Protein AF-G5C430-F1 (afdb_monomer_lite)

InterPro domains:
  IPR013126 Heat shock protein 70 family [PF00012] (1-86)
  IPR013126 Heat shock protein 70 family [PF00012] (88-160)
  IPR013126 Heat shock protein 70 family [PTHR19375] (88-160)
  IPR018181 Heat shock protein 70, conserved site [PS01036] (118-132)
  IPR029047 Heat shock protein 70kD, peptide-binding domain superfamily [G3DSA:2.60.34.10] (155-232)
  IPR029047 Heat shock protein 70kD, peptide-binding domain superfamily [SSF100920] (156-224)
  IPR043129 ATPase, nucleotide binding domain [SSF53067] (2-85)
  IPR043129 ATPase, nucleotide binding domain [SSF53067] (78-160)

pLDDT: mean 71.8, std 14.11, range [31.73, 93.12]

Secondary structure (DSSP, 8-state):
--GGG----GGGGTT-BTT-HHHHHHTTT-SSEEEEETTEEEEEEEETTEEEEE-HHHHHHHHHHHHHHHHHHHHTS---------GGG-HHHHHHTHHHHHHHHHHTT--GGG---EE--SGGGG-HHHHHHHHHHTTTPPEE-SS-TTTTTTS-EEEEEEESS-SSGGGSEEEEEEEE------TT----EEEEEEE-TT-PEEEEEEETT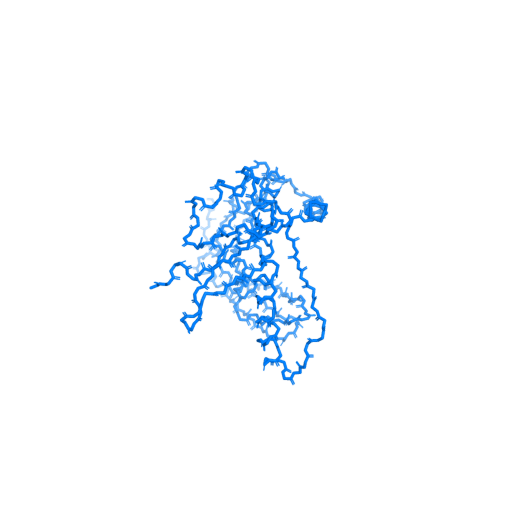TTEEEEEEE---S-S-----

Radius of gyration: 26.51 Å; chains: 1; bounding box: 59×44×83 Å

Organism: Heterocephalus glaber (NCBI:txid10181)

Foldseek 3Di:
DCQQADDDPLVQQPPAWCPDPSNVVVCVVGSYDWDHDPRGIWTWHQDPNDIDTHHSVRVVVVVVVVVQVVVCVVVVHHDPDDDDDDPPVCPVVLVVVCVVVVVPCVVVVHDLVLPPAAEAADPVSVPVVSLVVVCVVSVNDDHDPVDDRDCNLQFFDKDWDFDDDDPHRVVTHTQGIDTDHDDDDDPPDDFDKDWDWDQDPVRWTKIKIAGPVVRDIDIDTRDPPPDPDDDDD

Structure (mmCIF, N/CA/C/O backbone):
data_AF-G5C430-F1
#
_entry.id   AF-G5C430-F1
#
loop_
_atom_site.group_PDB
_atom_site.id
_atom_site.type_symbol
_atom_site.label_atom_id
_atom_site.label_alt_id
_atom_site.label_comp_id
_atom_site.label_asym_id
_atom_site.label_entity_id
_atom_site.label_seq_id
_atom_site.pdbx_PDB_ins_code
_atom_site.Cartn_x
_atom_site.Cartn_y
_atom_site.Cartn_z
_atom_site.occupancy
_atom_site.B_iso_or_equiv
_atom_site.auth_seq_id
_atom_site.auth_comp_id
_atom_site.auth_asym_id
_atom_site.auth_atom_id
_atom_site.pdbx_PDB_model_num
ATOM 1 N N . MET A 1 1 ? -24.893 5.050 4.286 1.00 58.88 1 MET A N 1
ATOM 2 C CA . MET A 1 1 ? -23.627 4.935 5.051 1.00 58.88 1 MET A CA 1
ATOM 3 C C . MET A 1 1 ? -23.905 5.223 6.519 1.00 58.88 1 MET A C 1
ATOM 5 O O . MET A 1 1 ? -24.811 6.000 6.790 1.00 58.88 1 MET A O 1
ATOM 9 N N . ASN A 1 2 ? -23.173 4.598 7.447 1.00 82.44 2 ASN A N 1
ATOM 10 C CA . ASN A 1 2 ? -23.367 4.743 8.899 1.00 82.44 2 ASN A CA 1
ATOM 11 C C . ASN A 1 2 ? -22.129 5.404 9.552 1.00 82.44 2 ASN A C 1
ATOM 13 O O . ASN A 1 2 ? -21.368 4.725 10.246 1.00 82.44 2 ASN A O 1
ATOM 17 N N . PRO A 1 3 ? -21.873 6.699 9.279 1.00 79.62 3 PRO A N 1
ATOM 18 C CA . PRO A 1 3 ? -20.608 7.355 9.623 1.00 79.62 3 PRO A CA 1
ATOM 19 C C . PRO A 1 3 ? -20.370 7.445 11.135 1.00 79.62 3 PRO A C 1
ATOM 21 O O . PRO A 1 3 ? -19.238 7.314 11.580 1.00 79.62 3 PRO A O 1
ATOM 24 N N . THR A 1 4 ? -21.432 7.566 11.936 1.00 85.00 4 THR A N 1
ATOM 25 C CA . THR A 1 4 ? -21.343 7.663 13.403 1.00 85.00 4 THR A CA 1
ATOM 26 C C . THR A 1 4 ? -20.964 6.353 14.093 1.00 85.00 4 THR A C 1
ATOM 28 O O . THR A 1 4 ? -20.555 6.370 15.249 1.00 85.00 4 THR A O 1
ATOM 31 N N . ASN A 1 5 ? -21.070 5.220 13.392 1.00 86.44 5 ASN A N 1
ATOM 32 C CA . ASN A 1 5 ? -20.695 3.896 13.898 1.00 86.44 5 ASN A CA 1
ATOM 33 C C . ASN A 1 5 ? -19.560 3.249 13.090 1.00 86.44 5 ASN A C 1
ATOM 35 O O . ASN A 1 5 ? -19.290 2.061 13.253 1.00 86.44 5 ASN A O 1
ATOM 39 N N . THR A 1 6 ? -18.919 4.008 12.199 1.00 85.69 6 THR A N 1
ATOM 40 C CA . THR A 1 6 ? -17.757 3.550 11.435 1.00 85.69 6 THR A CA 1
ATOM 41 C C . THR A 1 6 ? -16.510 4.136 12.083 1.00 85.69 6 THR A C 1
ATOM 43 O O . THR A 1 6 ? -16.254 5.329 11.953 1.00 85.69 6 THR A O 1
ATOM 46 N N . ILE A 1 7 ? -15.757 3.308 12.807 1.00 86.56 7 ILE A N 1
ATOM 47 C CA . ILE A 1 7 ? -14.530 3.738 13.485 1.00 86.56 7 ILE A CA 1
ATOM 48 C C . ILE A 1 7 ? -13.354 3.608 12.517 1.00 86.56 7 ILE A C 1
ATOM 50 O O . ILE A 1 7 ? -13.148 2.552 11.921 1.00 86.56 7 ILE A O 1
ATOM 54 N N . PHE A 1 8 ? -12.562 4.666 12.398 1.00 83.31 8 PHE A N 1
ATOM 55 C CA . PHE A 1 8 ? -11.306 4.685 11.655 1.00 83.31 8 PHE A CA 1
ATOM 56 C C . PHE A 1 8 ? -10.299 5.565 12.391 1.00 83.31 8 PHE A C 1
ATOM 58 O O . PHE A 1 8 ? -10.674 6.366 13.238 1.00 83.31 8 PHE A O 1
ATOM 65 N N . ASP A 1 9 ? -9.014 5.371 12.105 1.00 77.62 9 ASP A N 1
ATOM 66 C CA . ASP A 1 9 ? -7.914 6.178 12.649 1.00 77.62 9 ASP A CA 1
ATOM 67 C C . ASP A 1 9 ? -7.838 6.272 14.187 1.00 77.62 9 ASP A C 1
ATOM 69 O O . ASP A 1 9 ? -7.106 7.078 14.750 1.00 77.62 9 ASP A O 1
ATOM 73 N N . ALA A 1 10 ? -8.502 5.359 14.905 1.00 76.12 10 ALA A N 1
ATOM 74 C CA . ALA A 1 10 ? -8.495 5.333 16.369 1.00 76.12 10 ALA A CA 1
ATOM 75 C C . ALA A 1 10 ? -7.098 5.051 16.980 1.00 76.12 10 ALA A C 1
ATOM 77 O O . ALA A 1 10 ? -6.965 4.961 18.193 1.00 76.12 10 ALA A O 1
ATOM 78 N N . LYS A 1 11 ? -6.051 4.876 16.157 1.00 75.06 11 LYS A N 1
ATOM 79 C CA . LYS A 1 11 ? -4.674 4.598 16.596 1.00 75.06 11 LYS A CA 1
ATOM 80 C C . LYS A 1 11 ? -4.091 5.818 17.288 1.00 75.06 11 LYS A C 1
ATOM 82 O O . LYS A 1 11 ? -3.338 5.658 18.235 1.00 75.06 11 LYS A O 1
ATOM 87 N N . HIS A 1 12 ? -4.517 7.015 16.879 1.00 77.31 12 HIS A N 1
ATOM 88 C CA . HIS A 1 12 ? -4.133 8.271 17.520 1.00 77.31 12 HIS A CA 1
ATOM 89 C C . HIS A 1 12 ? -4.681 8.388 18.951 1.00 77.31 12 HIS A C 1
ATOM 91 O O . HIS A 1 12 ? -4.240 9.240 19.710 1.00 77.31 12 HIS A O 1
ATOM 97 N N . LEU A 1 13 ? -5.638 7.536 19.339 1.00 81.19 13 LEU A N 1
ATOM 98 C CA . LEU A 1 13 ? -6.151 7.470 20.707 1.00 81.19 13 LEU A CA 1
ATOM 99 C C . LEU A 1 13 ? -5.360 6.499 21.594 1.00 81.19 13 LEU A C 1
ATOM 101 O O . LEU A 1 13 ? -5.533 6.520 22.813 1.00 81.19 13 LEU A O 1
ATOM 105 N N . ILE A 1 14 ? -4.534 5.621 21.016 1.00 81.81 14 ILE A N 1
ATOM 106 C CA . ILE A 1 14 ? -3.799 4.604 21.773 1.00 81.81 14 ILE A CA 1
ATOM 107 C C . ILE A 1 14 ? -2.681 5.285 22.562 1.00 81.81 14 ILE A C 1
ATOM 109 O O . ILE A 1 14 ? -1.841 5.977 22.001 1.00 81.81 14 ILE A O 1
ATOM 113 N N . GLY A 1 15 ? -2.660 5.071 23.878 1.00 77.94 15 GLY A N 1
ATOM 114 C CA . GLY A 1 15 ? -1.634 5.637 24.760 1.00 77.94 15 GLY A CA 1
ATOM 115 C C . GLY A 1 15 ? -1.781 7.133 25.068 1.00 77.94 15 GLY A C 1
ATOM 116 O O . GLY A 1 15 ? -1.055 7.627 25.929 1.00 77.94 15 GLY A O 1
ATOM 117 N N . CYS A 1 16 ? -2.729 7.837 24.445 1.00 83.00 16 CYS A N 1
ATOM 118 C CA . CYS A 1 16 ? -3.014 9.248 24.712 1.00 83.00 16 CYS A CA 1
ATOM 119 C C . CYS A 1 16 ? -4.088 9.429 25.795 1.00 83.00 16 CYS A C 1
ATOM 121 O O . CYS A 1 16 ? -4.979 8.588 25.984 1.00 83.00 16 CYS A O 1
ATOM 123 N N . ARG A 1 17 ? -4.024 10.552 26.514 1.00 87.62 17 ARG A N 1
ATOM 124 C CA . ARG A 1 17 ? -5.072 10.961 27.458 1.00 87.62 17 ARG A CA 1
ATOM 125 C C . ARG A 1 17 ? -6.186 11.662 26.698 1.00 87.62 17 ARG A C 1
ATOM 127 O O . ARG A 1 17 ? -5.956 12.286 25.667 1.00 87.62 17 ARG A O 1
ATOM 134 N N . PHE A 1 18 ? -7.399 11.593 27.238 1.00 89.62 18 PHE A N 1
ATOM 135 C CA . PHE A 1 18 ? -8.543 12.271 26.626 1.00 89.62 18 PHE A CA 1
ATOM 136 C C . PHE A 1 18 ? -8.302 13.778 26.473 1.00 89.62 18 PHE A C 1
ATOM 138 O O . PHE A 1 18 ? -8.677 14.359 25.463 1.00 89.62 18 PHE A O 1
ATOM 145 N N . ASP A 1 19 ? -7.625 14.390 27.442 1.00 89.81 19 ASP A N 1
ATOM 146 C CA . ASP A 1 19 ? -7.398 15.836 27.492 1.00 89.81 19 ASP A CA 1
ATOM 147 C C . ASP A 1 19 ? -6.198 16.307 26.643 1.00 89.81 19 ASP A C 1
ATOM 149 O O . ASP A 1 19 ? -5.907 17.503 26.604 1.00 89.81 19 ASP A O 1
ATOM 153 N N . ASP A 1 20 ? -5.491 15.399 25.958 1.00 87.94 20 ASP A N 1
ATOM 154 C CA . ASP A 1 20 ? -4.344 15.767 25.125 1.00 87.94 20 ASP A CA 1
ATOM 155 C C . ASP A 1 20 ? -4.791 16.652 23.950 1.00 87.94 20 ASP A C 1
ATOM 157 O O . ASP A 1 20 ? -5.750 16.348 23.237 1.00 87.94 20 ASP A O 1
ATOM 161 N N . GLY A 1 21 ? -4.057 17.742 23.697 1.00 86.75 21 GLY A N 1
ATOM 162 C CA . GLY A 1 21 ? -4.419 18.721 22.663 1.00 86.75 21 GLY A CA 1
ATOM 163 C C . GLY A 1 21 ? -4.525 18.129 21.252 1.00 86.75 21 GLY A C 1
ATOM 164 O O . GLY A 1 21 ? -5.355 18.573 20.460 1.00 86.75 21 GLY A O 1
ATOM 165 N N . VAL A 1 22 ? -3.734 17.091 20.959 1.00 82.69 22 VAL A N 1
ATOM 166 C CA . VAL A 1 22 ? -3.793 16.341 19.693 1.00 82.69 22 VAL A CA 1
ATOM 167 C C . VAL A 1 22 ? -5.110 15.571 19.587 1.00 82.69 22 VAL A C 1
ATOM 169 O O . VAL A 1 22 ? -5.829 15.731 18.606 1.00 82.69 22 VAL A O 1
ATOM 172 N N . VAL A 1 23 ? -5.488 14.830 20.635 1.00 86.31 23 VAL A N 1
ATOM 173 C CA . VAL A 1 23 ? -6.750 14.073 20.690 1.00 86.31 23 VAL A CA 1
ATOM 174 C C . VAL A 1 23 ? -7.952 15.007 20.548 1.00 86.31 23 VAL A C 1
ATOM 176 O O . VAL A 1 23 ? -8.851 14.740 19.755 1.00 86.31 23 VAL A O 1
ATOM 179 N N . GLN A 1 24 ? -7.948 16.142 21.250 1.00 90.75 24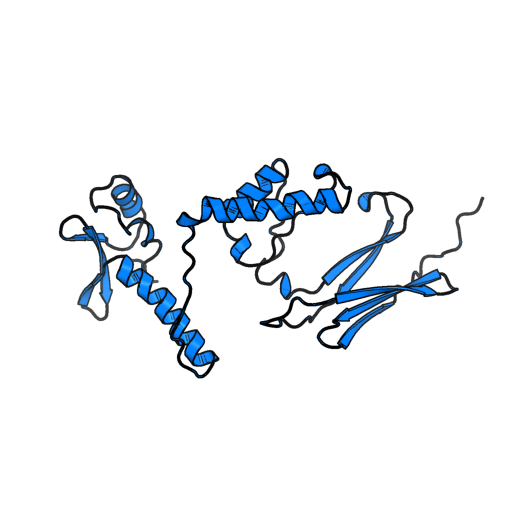 GLN A N 1
ATOM 180 C CA . GLN A 1 24 ? -9.021 17.139 21.171 1.00 90.75 24 GLN A CA 1
ATOM 181 C C . GLN A 1 24 ? -9.136 17.796 19.786 1.00 90.75 24 GLN A C 1
ATOM 183 O O . GLN A 1 24 ? -10.232 18.174 19.367 1.00 90.75 24 GLN A O 1
ATOM 188 N N . SER A 1 25 ? -8.020 17.954 19.070 1.00 87.25 25 SER A N 1
ATOM 189 C CA . SER A 1 25 ? -8.016 18.448 17.690 1.00 87.25 25 SER A CA 1
ATOM 190 C C . SER A 1 25 ? -8.564 17.400 16.719 1.00 87.25 25 SER A C 1
ATOM 192 O O . SER A 1 25 ? -9.430 17.713 15.898 1.00 87.25 25 SER A O 1
ATOM 194 N N . ASP A 1 26 ? -8.121 16.152 16.842 1.00 85.06 26 ASP A N 1
ATOM 195 C CA . ASP A 1 26 ? -8.521 15.052 15.959 1.00 85.06 26 ASP A CA 1
ATOM 196 C C . ASP A 1 26 ? -10.006 14.695 16.129 1.00 85.06 26 ASP A C 1
ATOM 198 O O . ASP A 1 26 ? -10.721 14.506 15.143 1.00 85.06 26 ASP A O 1
ATOM 202 N N . MET A 1 27 ? -10.523 14.752 17.362 1.00 87.25 27 MET A N 1
ATOM 203 C CA . MET A 1 27 ? -11.943 14.540 17.670 1.00 87.25 27 MET A CA 1
ATOM 204 C C . MET A 1 27 ? -12.897 15.477 16.918 1.00 87.25 27 MET A C 1
ATOM 206 O O . MET A 1 27 ? -14.052 15.115 16.713 1.00 87.25 27 MET A O 1
ATOM 210 N N . LYS A 1 28 ? -12.444 16.659 16.476 1.00 88.81 28 LYS A N 1
ATOM 211 C CA . LYS A 1 28 ? -13.272 17.594 15.688 1.00 88.81 28 LYS A CA 1
ATOM 212 C C . LYS A 1 28 ? -13.519 17.115 14.259 1.00 88.81 28 LYS A C 1
ATOM 214 O O . LYS A 1 28 ? -14.459 17.580 13.620 1.00 88.81 28 LYS A O 1
ATOM 219 N N . HIS A 1 29 ? -12.668 16.227 13.756 1.00 86.25 29 HIS A N 1
ATOM 220 C CA . HIS A 1 29 ? -12.700 15.746 12.378 1.00 86.25 29 HIS A CA 1
ATOM 221 C C . HIS A 1 29 ? -13.361 14.369 12.259 1.00 86.25 29 HIS A C 1
ATOM 223 O O . HIS A 1 29 ? -13.743 13.960 11.161 1.00 86.25 29 HIS A O 1
ATOM 229 N N . TRP A 1 30 ? -13.510 13.646 13.370 1.00 86.81 30 TRP A N 1
ATOM 230 C CA . TRP A 1 30 ? -14.104 12.317 13.362 1.00 86.81 30 TRP A CA 1
ATOM 231 C C . TRP A 1 30 ? -15.638 12.352 13.425 1.00 86.81 30 TRP A C 1
ATOM 233 O O . TRP A 1 30 ? -16.218 13.096 14.213 1.00 86.81 30 TRP A O 1
ATOM 243 N N . PRO A 1 31 ? -16.322 11.504 12.635 1.00 88.19 31 PRO A N 1
ATOM 244 C CA . PRO A 1 31 ? -17.777 11.388 12.665 1.00 88.19 31 PRO A CA 1
ATOM 245 C C . PRO A 1 31 ? -18.292 10.486 13.798 1.00 88.19 31 PRO A C 1
ATOM 247 O O . PRO A 1 31 ? -19.498 10.448 14.041 1.00 88.19 31 PRO A O 1
ATOM 250 N N . PHE A 1 32 ? -17.411 9.731 14.462 1.00 90.50 32 PHE A N 1
ATOM 251 C CA . PHE A 1 32 ? -17.738 8.842 15.578 1.00 90.50 32 PHE A CA 1
ATOM 252 C C . PHE A 1 32 ? -17.470 9.518 16.926 1.00 90.50 32 PHE A C 1
ATOM 254 O O . PHE A 1 32 ? -16.650 10.426 17.041 1.00 90.50 32 PHE A O 1
ATOM 261 N N . MET A 1 33 ? -18.158 9.060 17.972 1.00 89.56 33 MET A N 1
ATOM 262 C CA . MET A 1 33 ? -18.046 9.662 19.300 1.00 89.56 33 MET A CA 1
ATOM 263 C C . MET A 1 33 ? -16.886 9.067 20.096 1.00 89.56 33 MET A C 1
ATOM 265 O O . MET A 1 33 ? -16.730 7.848 20.173 1.00 89.56 33 MET A O 1
ATOM 269 N N . VAL A 1 34 ? -16.121 9.934 20.757 1.00 91.56 34 VAL A N 1
ATOM 270 C CA . VAL A 1 34 ? -15.095 9.557 21.734 1.00 91.56 34 VAL A CA 1
ATOM 271 C C . VAL A 1 34 ? -15.498 10.125 23.092 1.00 91.56 34 VAL A C 1
ATOM 273 O O . VAL A 1 34 ? -15.837 11.301 23.203 1.00 91.56 34 VAL A O 1
ATOM 276 N N . VAL A 1 35 ? -15.490 9.285 24.122 1.00 92.62 35 VAL A N 1
ATOM 277 C CA . VAL A 1 35 ? -15.877 9.634 25.491 1.00 92.62 35 VAL A CA 1
ATOM 278 C C . VAL A 1 35 ? -14.708 9.459 26.448 1.00 92.62 35 VAL A C 1
ATOM 280 O O . VAL A 1 35 ? -13.884 8.555 26.293 1.00 92.62 35 VAL A O 1
ATOM 283 N N . ASN A 1 36 ? -14.653 10.320 27.459 1.00 93.12 36 ASN A N 1
ATOM 284 C CA . ASN A 1 36 ? -13.681 10.210 28.535 1.00 93.12 36 ASN A CA 1
ATOM 285 C C . ASN A 1 36 ? -14.129 9.132 29.526 1.00 93.12 36 ASN A C 1
ATOM 287 O O . ASN A 1 36 ? -15.230 9.195 30.073 1.00 93.12 36 ASN A O 1
ATOM 291 N N . ASN A 1 37 ? -13.263 8.160 29.786 1.00 90.38 37 ASN A N 1
ATOM 292 C CA . ASN A 1 37 ? -13.418 7.211 30.871 1.00 90.38 37 ASN A CA 1
ATOM 293 C C . ASN A 1 37 ? -12.147 7.222 31.721 1.00 90.38 37 ASN A C 1
ATOM 295 O O . ASN A 1 37 ? -11.110 6.706 31.300 1.00 90.38 37 ASN A O 1
ATOM 299 N N . THR A 1 38 ? -12.235 7.813 32.915 1.00 89.31 38 THR A N 1
ATOM 300 C CA . THR A 1 38 ? -11.126 7.909 33.883 1.00 89.31 38 THR A CA 1
ATOM 301 C C . THR A 1 38 ? -9.835 8.486 33.277 1.00 89.31 38 THR A C 1
ATOM 303 O O . THR A 1 38 ? -8.748 7.961 33.506 1.00 89.31 38 THR A O 1
ATOM 306 N N . GLY A 1 39 ? -9.946 9.527 32.446 1.00 85.50 39 GLY A N 1
ATOM 307 C CA . GLY A 1 39 ? -8.819 10.190 31.776 1.00 85.50 39 GLY A CA 1
ATOM 308 C C . GLY A 1 39 ? -8.328 9.505 30.495 1.00 85.50 39 GLY A C 1
ATOM 309 O O . GLY A 1 39 ? -7.462 10.052 29.813 1.00 85.50 39 GLY A O 1
ATOM 310 N N . ARG A 1 40 ? -8.872 8.331 30.146 1.00 87.00 40 ARG A N 1
ATOM 311 C CA . ARG A 1 40 ? -8.575 7.608 28.901 1.00 87.00 40 ARG A CA 1
ATOM 312 C C . ARG A 1 40 ? -9.715 7.767 27.903 1.00 87.00 40 ARG A C 1
ATOM 314 O O . ARG A 1 40 ? -10.887 7.754 28.276 1.00 87.00 40 ARG A O 1
ATOM 321 N N . SER A 1 41 ? -9.364 7.846 26.630 1.00 90.81 41 SER A N 1
ATOM 322 C CA . SER A 1 41 ? -10.326 7.911 25.533 1.00 90.81 41 SER A CA 1
ATOM 323 C C . SER A 1 41 ? -10.948 6.542 25.262 1.00 90.81 41 SER A C 1
ATOM 325 O O . SER A 1 41 ? -10.236 5.548 25.128 1.00 90.81 41 SER A O 1
ATOM 327 N N . LYS A 1 42 ? -12.277 6.486 25.153 1.00 92.88 42 LYS A N 1
ATOM 328 C CA . LYS A 1 42 ? -13.033 5.332 24.648 1.00 92.88 42 LYS A CA 1
ATOM 329 C C . LYS A 1 42 ? -13.848 5.734 23.434 1.00 92.88 42 LYS A C 1
ATOM 331 O O . LYS A 1 42 ? -14.410 6.822 23.407 1.00 92.88 42 LYS A O 1
ATOM 336 N N . VAL A 1 43 ? -13.975 4.840 22.465 1.00 92.44 43 VAL A N 1
ATOM 337 C CA . VAL A 1 43 ? -14.833 5.052 21.298 1.00 92.44 43 VAL A CA 1
ATOM 338 C C . VAL A 1 43 ? -16.232 4.533 21.610 1.00 92.44 43 VAL A C 1
ATOM 340 O O . VAL A 1 43 ? -16.383 3.412 22.099 1.00 92.44 43 VAL A O 1
ATOM 343 N N . GLN A 1 44 ? -17.256 5.340 21.354 1.00 92.31 44 GLN A N 1
ATOM 344 C CA . GLN A 1 44 ? -18.654 4.996 21.585 1.00 92.31 44 GLN A CA 1
ATOM 345 C C . GLN A 1 44 ? -19.353 4.707 20.256 1.00 92.31 44 GLN A C 1
ATOM 347 O O . GLN A 1 44 ? -19.349 5.534 19.347 1.00 92.31 44 GLN A O 1
ATOM 352 N N . VAL A 1 45 ? -20.004 3.548 20.170 1.00 91.81 45 VAL A N 1
ATOM 353 C CA . VAL A 1 45 ? -20.788 3.126 19.004 1.00 91.81 45 VAL A CA 1
ATOM 354 C C . VAL A 1 45 ? -22.132 2.553 19.429 1.00 91.81 45 VAL A C 1
ATOM 356 O O . VAL A 1 45 ? -22.281 1.979 20.509 1.00 91.81 45 VAL A O 1
ATOM 359 N N . LYS A 1 46 ? -23.127 2.686 18.559 1.00 89.56 46 LYS A N 1
ATOM 360 C CA . LYS A 1 46 ? -24.446 2.084 18.716 1.00 89.56 46 LYS A CA 1
ATOM 361 C C . LYS A 1 46 ? -24.500 0.783 17.924 1.00 89.56 46 LYS A C 1
ATOM 363 O O . LYS A 1 46 ? -24.485 0.787 16.694 1.00 89.56 46 LYS A O 1
ATOM 368 N N . TYR A 1 47 ? -24.590 -0.338 18.628 1.00 84.50 47 TYR A N 1
ATOM 369 C CA . TYR A 1 47 ? -24.648 -1.670 18.036 1.00 84.50 47 TYR A CA 1
ATOM 370 C C . TYR A 1 47 ? -25.902 -2.402 18.509 1.00 84.50 47 TYR A C 1
ATOM 372 O O . TYR A 1 47 ? -26.135 -2.526 19.707 1.00 84.50 47 TYR A O 1
ATOM 380 N N . LYS A 1 48 ? -26.724 -2.881 17.565 1.00 86.12 48 LYS A N 1
ATOM 381 C CA . LYS A 1 48 ? -27.998 -3.578 17.846 1.00 86.12 48 LYS A CA 1
ATOM 382 C C . LYS A 1 48 ? -28.933 -2.821 18.811 1.00 86.12 48 LYS A C 1
ATOM 384 O O . LYS A 1 48 ? -29.620 -3.425 19.619 1.00 86.1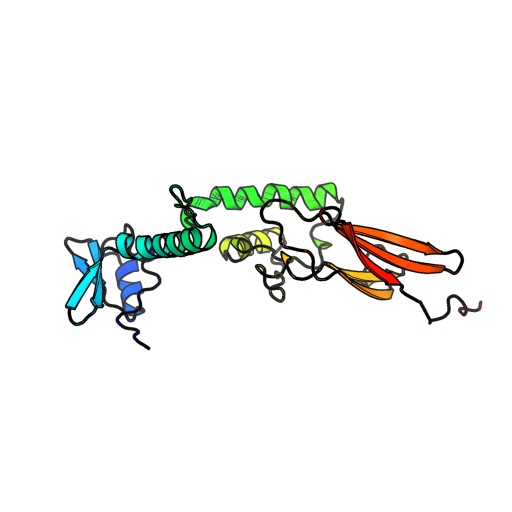2 48 LYS A O 1
ATOM 389 N N . GLY A 1 49 ? -28.962 -1.489 18.716 1.00 85.06 49 GLY A N 1
ATOM 390 C CA . GLY A 1 49 ? -29.800 -0.630 19.563 1.00 85.06 49 GLY A CA 1
ATOM 391 C C . GLY A 1 49 ? -29.168 -0.233 20.901 1.00 85.06 49 GLY A C 1
ATOM 392 O O . GLY A 1 49 ? -29.618 0.743 21.494 1.00 85.06 49 GLY A O 1
ATOM 393 N N . GLU A 1 50 ? -28.087 -0.894 21.315 1.00 91.00 50 GLU A N 1
ATOM 394 C CA . GLU A 1 50 ? -27.354 -0.601 22.547 1.00 91.00 50 GLU A CA 1
ATOM 395 C C . GLU A 1 50 ? -26.156 0.312 22.285 1.00 91.00 50 GLU A C 1
ATOM 397 O O . GLU A 1 50 ? -25.451 0.179 21.282 1.00 91.00 50 GLU A O 1
ATOM 402 N N . THR A 1 51 ? -25.896 1.225 23.217 1.00 91.44 51 THR A N 1
ATOM 403 C CA . THR A 1 51 ? -24.669 2.023 23.223 1.00 91.44 51 THR A CA 1
ATOM 404 C C . THR A 1 51 ? -23.562 1.218 23.887 1.00 91.44 51 THR A C 1
ATOM 406 O O . THR A 1 51 ? -23.666 0.865 25.061 1.00 91.44 51 THR A O 1
ATOM 409 N N . LYS A 1 52 ? -22.488 0.946 23.146 1.00 91.81 52 LYS A N 1
ATOM 410 C CA . LYS A 1 52 ? -21.293 0.266 23.647 1.00 91.81 52 LYS A CA 1
ATOM 411 C C . LYS A 1 52 ? -20.087 1.184 23.540 1.00 91.81 52 LYS A C 1
ATOM 413 O O . LYS A 1 52 ? -19.971 1.974 22.606 1.00 91.81 52 LYS A O 1
ATOM 418 N N . THR A 1 53 ? -19.187 1.060 24.505 1.00 92.56 53 THR A N 1
ATOM 419 C CA . THR A 1 53 ? -17.925 1.800 24.536 1.00 92.56 53 THR A CA 1
ATOM 420 C C . THR A 1 53 ? -16.768 0.820 24.501 1.00 92.56 53 THR A C 1
ATOM 422 O O . THR A 1 53 ? -16.757 -0.121 25.294 1.00 92.56 53 THR A O 1
ATOM 425 N N . PHE A 1 54 ? -15.790 1.074 23.646 1.00 91.94 54 PHE A N 1
ATOM 426 C CA . PHE A 1 54 ? -14.606 0.239 23.478 1.00 91.94 54 PHE A CA 1
ATOM 427 C C . PHE A 1 54 ? -13.353 1.063 23.727 1.00 91.94 54 PHE A C 1
ATOM 429 O O . PHE A 1 54 ? -13.324 2.260 23.421 1.00 91.94 54 PHE A O 1
ATOM 436 N N . TYR A 1 55 ? -12.316 0.439 24.275 1.00 90.44 55 TYR A N 1
ATOM 437 C CA . TYR A 1 55 ? -11.006 1.063 24.229 1.00 90.44 55 TYR A CA 1
ATOM 438 C C . TYR A 1 55 ? -10.467 1.025 22.788 1.00 90.44 55 TYR A C 1
ATOM 440 O O . TYR A 1 55 ? -10.807 0.108 22.034 1.00 90.44 55 TYR A O 1
ATOM 448 N N . PRO A 1 56 ? -9.649 2.007 22.373 1.00 86.06 56 PRO A N 1
ATOM 449 C CA . PRO A 1 56 ? -9.022 2.000 21.056 1.00 86.06 56 PRO A CA 1
ATOM 450 C C . PRO A 1 56 ? -8.308 0.676 20.760 1.00 86.06 56 PRO A C 1
ATOM 452 O O . PRO A 1 56 ? -8.466 0.122 19.676 1.00 86.06 56 PRO A O 1
ATOM 455 N N . GLU A 1 57 ? -7.606 0.116 21.744 1.00 82.19 57 GLU A N 1
ATOM 456 C CA . GLU A 1 57 ? -6.890 -1.156 21.636 1.00 82.19 57 GLU A CA 1
ATOM 457 C C . GLU A 1 57 ? -7.836 -2.332 21.325 1.00 82.19 57 GLU A C 1
ATOM 459 O O . GLU A 1 57 ? -7.503 -3.186 20.502 1.00 82.19 57 GLU A O 1
ATOM 464 N N . ASP A 1 58 ? -9.048 -2.336 21.895 1.00 85.88 58 ASP A N 1
ATOM 465 C CA . ASP A 1 58 ? -10.065 -3.357 21.615 1.00 85.88 58 ASP A CA 1
ATOM 466 C C . ASP A 1 58 ? -10.523 -3.273 20.156 1.00 85.88 58 ASP A C 1
ATOM 468 O O . ASP A 1 58 ? -10.596 -4.288 19.467 1.00 85.88 58 ASP A O 1
ATOM 472 N N . VAL A 1 59 ? -10.782 -2.061 19.655 1.00 85.56 59 VAL A N 1
ATOM 473 C CA . VAL A 1 59 ? -11.192 -1.841 18.259 1.00 85.56 59 VAL A CA 1
ATOM 474 C C . VAL A 1 59 ? -10.084 -2.275 17.299 1.00 85.56 59 VAL A C 1
ATOM 476 O O . VAL A 1 59 ? -10.352 -2.969 16.317 1.00 85.56 59 VAL A O 1
ATOM 479 N N . TYR A 1 60 ? -8.830 -1.935 17.606 1.00 78.94 60 TYR A N 1
ATOM 480 C CA . TYR A 1 60 ? -7.685 -2.363 16.802 1.00 78.94 60 TYR A CA 1
ATOM 481 C C . TYR A 1 60 ? -7.475 -3.865 16.821 1.00 78.94 60 TYR A C 1
ATOM 483 O O . TYR A 1 60 ? -7.043 -4.399 15.808 1.00 78.94 60 TYR A O 1
ATOM 491 N N . SER A 1 61 ? -7.805 -4.551 17.917 1.00 77.25 61 SER A N 1
ATOM 492 C CA . SER A 1 61 ? -7.689 -6.009 18.012 1.00 77.25 61 SER A CA 1
ATOM 493 C C . SER A 1 61 ? -8.691 -6.753 17.118 1.00 77.25 61 SER A C 1
ATOM 495 O O . SER A 1 61 ? -8.417 -7.872 16.675 1.00 77.25 61 SER A O 1
ATOM 497 N N . MET A 1 62 ? -9.819 -6.125 16.765 1.00 83.50 62 MET A N 1
ATOM 498 C CA . MET A 1 62 ? -10.832 -6.735 15.895 1.00 83.50 62 MET A CA 1
ATOM 499 C C . MET A 1 62 ? -10.340 -6.897 14.452 1.00 83.50 62 MET A C 1
ATOM 501 O O . MET A 1 62 ? -10.682 -7.878 13.795 1.00 83.50 62 MET A O 1
ATOM 505 N N . VAL A 1 63 ? -9.506 -5.974 13.961 1.00 78.62 63 VAL A N 1
ATOM 506 C CA . VAL A 1 63 ? -8.966 -6.016 12.591 1.00 78.62 63 VAL A CA 1
ATOM 507 C C . VAL A 1 63 ? -8.080 -7.251 12.348 1.00 78.62 63 VAL A C 1
ATOM 509 O O . VAL A 1 63 ? -8.408 -8.035 11.455 1.00 78.62 63 VAL A O 1
ATOM 512 N N . PRO A 1 64 ? -7.000 -7.505 13.118 1.00 73.81 64 PRO A N 1
ATOM 513 C CA . PRO A 1 64 ? -6.182 -8.698 12.945 1.00 73.81 64 PRO A CA 1
ATOM 514 C C . PRO A 1 64 ? -6.948 -9.971 13.311 1.00 73.81 64 PRO A C 1
ATOM 516 O O . PRO A 1 64 ? -6.697 -11.004 12.700 1.00 73.81 64 PRO A O 1
ATOM 519 N N . THR A 1 65 ? -7.922 -9.911 14.229 1.00 78.06 65 THR A N 1
ATOM 520 C CA . THR A 1 65 ? -8.821 -11.049 14.490 1.00 78.06 65 THR A CA 1
ATOM 521 C C . THR A 1 65 ? -9.599 -11.419 13.231 1.00 78.06 65 THR A C 1
ATOM 523 O O . THR A 1 65 ? -9.648 -12.591 12.862 1.00 78.06 65 THR A O 1
ATOM 526 N N . LYS A 1 66 ? -10.122 -10.428 12.496 1.00 80.19 66 LYS A N 1
ATOM 527 C CA . LYS A 1 66 ? -10.811 -10.699 11.235 1.00 80.19 66 LYS A CA 1
ATOM 528 C C . LYS A 1 66 ? -9.869 -11.246 10.162 1.00 80.19 66 LYS A C 1
ATOM 530 O O . LYS A 1 66 ? -10.237 -12.170 9.441 1.00 80.19 66 LYS A O 1
ATOM 535 N N . MET A 1 67 ? -8.648 -10.718 10.082 1.00 70.88 67 MET A N 1
ATOM 536 C CA . MET A 1 67 ? -7.621 -11.242 9.172 1.00 70.88 67 MET A CA 1
ATOM 537 C C . MET A 1 67 ? -7.233 -12.685 9.512 1.00 70.88 67 MET A C 1
ATOM 539 O O . MET A 1 67 ? -7.043 -13.499 8.607 1.00 70.88 67 MET A O 1
ATOM 543 N N . LYS A 1 68 ? -7.167 -13.025 10.803 1.00 77.19 68 LYS A N 1
ATOM 544 C CA . LYS A 1 68 ? -6.962 -14.394 11.276 1.00 77.19 68 LYS A CA 1
ATOM 545 C C . LYS A 1 68 ? -8.102 -15.304 10.818 1.00 77.19 68 LYS A C 1
ATOM 547 O O . LYS A 1 68 ? -7.808 -16.320 10.205 1.00 77.19 68 LYS A O 1
ATOM 552 N N . GLU A 1 69 ? -9.365 -14.928 11.032 1.00 80.81 69 GLU A N 1
ATOM 553 C CA . GLU A 1 69 ? -10.524 -15.725 10.584 1.00 80.81 69 GLU A CA 1
ATOM 554 C C . GLU A 1 69 ? -10.483 -16.012 9.076 1.00 80.81 69 GLU A C 1
ATOM 556 O O . GLU A 1 69 ? -10.724 -17.138 8.647 1.00 80.81 69 GLU A O 1
ATOM 561 N N . ILE A 1 70 ? -10.149 -15.001 8.266 1.00 75.75 70 ILE A N 1
ATOM 562 C CA . ILE A 1 70 ? -10.020 -15.150 6.808 1.00 75.75 70 ILE A CA 1
ATOM 563 C C . ILE A 1 70 ? -8.876 -16.113 6.468 1.00 75.75 70 ILE A C 1
ATOM 565 O O . ILE A 1 70 ? -9.028 -16.983 5.612 1.00 75.75 70 ILE A O 1
ATOM 569 N N . SER A 1 71 ? -7.746 -15.991 7.165 1.00 64.38 71 SER A N 1
ATOM 570 C CA . SER A 1 71 ? -6.578 -16.852 6.962 1.00 64.38 71 SER A CA 1
ATOM 571 C C . SER A 1 71 ? -6.862 -18.304 7.359 1.00 64.38 71 SER A C 1
ATOM 573 O O . SER A 1 71 ? -6.459 -19.221 6.650 1.00 64.38 71 SER A O 1
ATOM 575 N N . GLU A 1 72 ? -7.580 -18.530 8.459 1.00 84.31 72 GLU A N 1
ATOM 576 C CA . GLU A 1 72 ? -7.987 -19.864 8.916 1.00 84.31 72 GLU A CA 1
ATOM 577 C C . GLU A 1 72 ? -8.986 -20.508 7.953 1.00 84.31 72 GLU A C 1
ATOM 579 O O . GLU A 1 72 ? -8.844 -21.686 7.627 1.00 84.31 72 GLU A O 1
ATOM 584 N N . ALA A 1 73 ? -9.948 -19.731 7.443 1.00 81.69 73 ALA A N 1
ATOM 585 C CA . ALA A 1 73 ? -10.891 -20.193 6.428 1.00 81.69 73 ALA A CA 1
ATOM 586 C C . ALA A 1 73 ? -10.184 -20.573 5.117 1.00 81.69 73 ALA A C 1
ATOM 588 O O . ALA A 1 73 ? -10.540 -21.574 4.501 1.00 81.69 73 ALA A O 1
ATOM 589 N N . TYR A 1 74 ? -9.166 -19.807 4.712 1.00 70.62 74 TYR A N 1
ATOM 590 C CA . TYR A 1 74 ? -8.377 -20.089 3.512 1.00 70.62 74 TYR A CA 1
ATOM 591 C C . TYR A 1 74 ? -7.454 -21.306 3.679 1.00 70.62 74 TYR A C 1
ATOM 593 O O . TYR A 1 74 ? -7.354 -22.141 2.785 1.00 70.62 74 TYR A O 1
ATOM 601 N N . LEU A 1 75 ? -6.776 -21.425 4.824 1.00 74.56 75 LEU A N 1
ATOM 602 C CA . LEU A 1 75 ? -5.792 -22.484 5.074 1.00 74.56 75 LEU A CA 1
ATOM 603 C C . LEU A 1 75 ? -6.408 -23.787 5.608 1.00 74.56 75 LEU A C 1
ATOM 605 O O . LEU A 1 75 ? -5.707 -24.797 5.670 1.00 74.56 75 LEU A O 1
ATOM 609 N N . GLY A 1 76 ? -7.667 -23.766 6.056 1.00 85.19 76 GLY A N 1
ATOM 610 C CA . GLY A 1 76 ? -8.345 -24.913 6.670 1.00 85.19 76 GLY A CA 1
ATOM 611 C C . GLY A 1 76 ? -7.748 -25.358 8.013 1.00 85.19 76 GLY A C 1
ATOM 612 O O . GLY A 1 76 ? -7.986 -26.483 8.448 1.00 85.19 76 GLY A O 1
ATOM 613 N N . LYS A 1 77 ? -6.946 -24.508 8.667 1.00 82.00 77 LYS A N 1
ATOM 614 C CA . LYS A 1 77 ? -6.256 -24.804 9.934 1.00 82.00 77 LYS A CA 1
ATOM 615 C C . LYS A 1 77 ? -6.191 -23.575 10.834 1.00 82.00 77 LYS A C 1
ATOM 617 O O . LYS A 1 77 ? -6.147 -22.452 10.340 1.00 82.00 77 LYS A O 1
ATOM 622 N N . THR A 1 78 ? -6.119 -23.798 12.145 1.00 82.50 78 THR A N 1
ATOM 623 C CA . THR A 1 78 ? -5.990 -22.731 13.147 1.00 82.50 78 THR A CA 1
ATOM 624 C C . THR A 1 78 ? -4.654 -21.998 13.016 1.00 82.50 78 THR A C 1
ATOM 626 O O . THR A 1 78 ? -3.593 -22.623 12.949 1.00 82.50 78 THR A O 1
ATOM 629 N N . VAL A 1 79 ? -4.694 -20.668 13.038 1.00 77.56 79 VAL A N 1
ATOM 630 C CA . VAL A 1 79 ? -3.517 -19.794 13.040 1.00 77.56 79 VAL A CA 1
ATOM 631 C C . VAL A 1 79 ? -3.274 -19.323 14.475 1.00 77.56 79 VAL A C 1
ATOM 633 O O . VAL A 1 79 ? -4.006 -18.496 15.023 1.00 77.56 79 VAL A O 1
ATOM 636 N N . THR A 1 80 ? -2.252 -19.876 15.125 1.00 74.69 80 THR A N 1
ATOM 637 C CA . THR A 1 80 ? -1.930 -19.588 16.536 1.00 74.69 80 THR A CA 1
ATOM 638 C C . THR A 1 80 ? -1.012 -18.388 16.719 1.00 74.69 80 THR A C 1
ATOM 640 O O . THR A 1 80 ? -1.076 -17.721 17.748 1.00 74.69 80 THR A O 1
ATOM 643 N N . ASN A 1 81 ? -0.171 -18.091 15.729 1.00 57.66 81 ASN A N 1
ATOM 644 C CA . ASN A 1 81 ? 0.848 -17.055 15.812 1.00 57.66 81 ASN A CA 1
ATOM 645 C C . ASN A 1 81 ? 0.706 -16.099 14.630 1.00 57.66 81 ASN A C 1
ATOM 647 O O . ASN A 1 81 ? 0.600 -16.527 13.483 1.00 57.66 81 ASN A O 1
ATOM 651 N N . SER A 1 82 ? 0.734 -14.801 14.918 1.00 52.72 82 SER A N 1
ATOM 652 C CA . SER A 1 82 ? 0.684 -13.742 13.914 1.00 52.72 82 SER A CA 1
ATOM 653 C C . SER A 1 82 ? 1.634 -12.619 14.304 1.00 52.72 82 SER A C 1
ATOM 655 O O . SER A 1 82 ? 1.630 -12.177 15.453 1.00 52.72 82 SER A O 1
ATOM 657 N N . MET A 1 83 ? 2.420 -12.137 13.345 1.00 44.25 83 MET A N 1
ATOM 658 C CA . MET A 1 83 ? 3.241 -10.942 13.509 1.00 44.25 83 MET A CA 1
ATOM 659 C C . MET A 1 83 ? 2.447 -9.728 13.021 1.00 44.25 83 MET A C 1
ATOM 661 O O . MET A 1 83 ? 2.004 -9.705 11.875 1.00 44.25 83 MET A O 1
ATOM 665 N N . VAL A 1 84 ? 2.259 -8.725 13.880 1.00 54.72 84 VAL A N 1
ATOM 666 C CA . VAL A 1 84 ? 1.602 -7.460 13.518 1.00 54.72 84 VAL A CA 1
ATOM 667 C C . VAL A 1 84 ? 2.671 -6.378 13.418 1.00 54.72 84 VAL A C 1
ATOM 669 O O . VAL A 1 84 ? 3.384 -6.114 14.384 1.00 54.72 84 VAL A O 1
ATOM 672 N N . ILE A 1 85 ? 2.800 -5.757 12.246 1.00 48.00 85 ILE A N 1
ATOM 673 C CA . ILE A 1 85 ? 3.788 -4.702 12.001 1.00 48.00 85 ILE A CA 1
ATOM 674 C C . ILE A 1 85 ? 3.147 -3.346 12.317 1.00 48.00 85 ILE A C 1
ATOM 676 O O . ILE A 1 85 ? 2.198 -2.934 11.653 1.00 48.00 85 ILE A O 1
ATOM 680 N N . VAL A 1 86 ? 3.681 -2.635 13.314 1.00 50.12 86 VAL A N 1
ATOM 681 C CA . VAL A 1 86 ? 3.258 -1.269 13.670 1.00 50.12 86 VAL A CA 1
ATOM 682 C C . VAL A 1 86 ? 4.237 -0.265 13.056 1.00 50.12 86 VAL A C 1
ATOM 684 O O . VAL A 1 86 ? 5.442 -0.332 13.290 1.00 50.12 86 VAL A O 1
ATOM 687 N N . ALA A 1 87 ? 3.733 0.664 12.242 1.00 46.47 87 ALA A N 1
ATOM 688 C CA . ALA A 1 87 ? 4.556 1.540 11.401 1.00 46.47 87 ALA A CA 1
ATOM 689 C C . ALA A 1 87 ? 5.429 2.557 12.174 1.00 46.47 87 ALA A C 1
ATOM 691 O O . ALA A 1 87 ? 6.447 3.008 11.645 1.00 46.47 87 ALA A O 1
ATOM 692 N N . GLU A 1 88 ? 5.076 2.912 13.414 1.00 45.75 88 GLU A N 1
ATOM 693 C CA . GLU A 1 88 ? 5.731 4.009 14.149 1.00 45.75 88 GLU A CA 1
ATOM 694 C C . GLU A 1 88 ? 7.070 3.639 14.807 1.00 45.75 88 GLU A C 1
ATOM 696 O O . GLU A 1 88 ? 7.924 4.508 14.972 1.00 45.75 88 GLU A O 1
ATOM 701 N N . PHE A 1 89 ? 7.334 2.357 15.079 1.00 43.44 89 PHE A N 1
ATOM 702 C CA . PHE A 1 89 ? 8.575 1.912 15.739 1.00 43.44 89 PHE A CA 1
ATOM 703 C C . PHE A 1 89 ? 9.764 1.667 14.791 1.00 43.44 89 PHE A C 1
ATOM 705 O O . PHE A 1 89 ? 10.856 1.312 15.229 1.00 43.44 89 PHE A O 1
ATOM 712 N N . ASN A 1 90 ? 9.597 1.882 13.485 1.00 54.12 90 ASN A N 1
ATOM 713 C CA . ASN A 1 90 ? 10.502 1.330 12.472 1.00 54.12 90 ASN A CA 1
ATOM 714 C C . ASN A 1 90 ? 11.456 2.338 11.815 1.00 54.12 90 ASN A C 1
ATOM 716 O O . ASN A 1 90 ? 11.984 2.064 10.744 1.00 54.12 90 ASN A O 1
ATOM 720 N N . ALA A 1 91 ? 11.736 3.495 12.429 1.00 56.53 91 ALA A N 1
ATOM 721 C CA . ALA A 1 91 ? 12.665 4.479 11.847 1.00 56.53 91 ALA A CA 1
ATOM 722 C C . ALA A 1 91 ? 14.052 3.884 11.519 1.00 56.53 91 ALA A C 1
ATOM 724 O O . ALA A 1 91 ? 14.597 4.150 10.448 1.00 56.53 91 ALA A O 1
ATOM 725 N N . ASN A 1 92 ? 14.581 3.033 12.404 1.00 58.69 92 ASN A N 1
ATOM 726 C CA . ASN A 1 92 ? 15.846 2.328 12.183 1.00 58.69 92 ASN A CA 1
ATOM 727 C C . ASN A 1 92 ? 15.729 1.259 11.089 1.00 58.69 92 ASN A C 1
ATOM 729 O O . ASN A 1 92 ? 16.631 1.126 10.267 1.00 58.69 92 ASN A O 1
ATOM 733 N N . LEU A 1 93 ? 14.594 0.555 11.036 1.00 63.81 93 LEU A N 1
ATOM 734 C CA . LEU A 1 93 ? 14.322 -0.452 10.012 1.00 63.81 93 LEU A CA 1
ATOM 735 C C . LEU A 1 93 ? 14.262 0.188 8.617 1.00 63.81 93 LEU A C 1
ATOM 737 O O . LEU A 1 93 ? 14.870 -0.316 7.681 1.00 63.81 93 LEU A O 1
ATOM 741 N N . PHE A 1 94 ? 13.607 1.348 8.495 1.00 65.50 94 PHE A N 1
ATOM 742 C CA . PHE A 1 94 ? 13.536 2.107 7.248 1.00 65.50 94 PHE A CA 1
ATOM 743 C C . PHE A 1 94 ? 14.913 2.601 6.792 1.00 65.50 94 PHE A C 1
ATOM 745 O O . PHE A 1 94 ? 15.215 2.517 5.607 1.00 65.50 94 PHE A O 1
ATOM 752 N N . ARG A 1 95 ? 15.783 3.059 7.701 1.00 68.31 95 ARG A N 1
ATOM 753 C CA . ARG A 1 95 ? 17.157 3.440 7.323 1.00 68.31 95 ARG A CA 1
ATOM 754 C C . ARG A 1 95 ? 17.963 2.244 6.818 1.00 68.31 95 ARG A C 1
ATOM 756 O O . ARG A 1 95 ? 18.635 2.386 5.808 1.00 68.31 95 ARG A O 1
ATOM 763 N N . GLY A 1 96 ? 17.818 1.071 7.439 1.00 72.12 96 GLY A N 1
ATOM 764 C CA . GLY A 1 96 ? 18.479 -0.156 6.978 1.00 72.12 96 GLY A CA 1
ATOM 765 C C . GLY A 1 96 ? 18.067 -0.595 5.566 1.00 72.12 96 GLY A C 1
ATOM 766 O O . GLY A 1 96 ? 18.839 -1.256 4.880 1.00 72.12 96 GLY A O 1
ATOM 767 N N . THR A 1 97 ? 16.886 -0.190 5.080 1.00 74.12 97 THR A N 1
ATOM 768 C CA . THR A 1 97 ? 16.486 -0.464 3.685 1.00 74.12 97 THR A CA 1
ATOM 769 C C . THR A 1 97 ? 17.240 0.370 2.648 1.00 74.12 97 THR A C 1
ATOM 771 O O . THR A 1 97 ? 17.196 0.028 1.470 1.00 74.12 97 THR A O 1
ATOM 774 N N . LEU A 1 98 ? 17.955 1.427 3.054 1.00 80.00 98 LEU A N 1
ATOM 775 C CA . LEU A 1 98 ? 18.762 2.234 2.136 1.00 80.00 98 LEU A CA 1
ATOM 776 C C . LEU A 1 98 ? 20.137 1.615 1.859 1.00 80.00 98 LEU A C 1
ATOM 778 O O . LEU A 1 98 ? 20.679 1.854 0.784 1.00 80.00 98 LEU A O 1
ATOM 782 N N . ASP A 1 99 ? 20.674 0.776 2.752 1.00 78.69 99 ASP A N 1
ATOM 783 C CA . ASP A 1 99 ? 22.003 0.178 2.558 1.00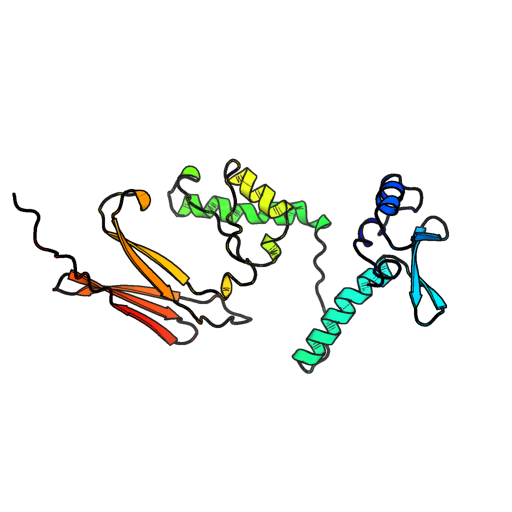 78.69 99 ASP A CA 1
ATOM 784 C C . ASP A 1 99 ? 22.095 -0.645 1.252 1.00 78.69 99 ASP A C 1
ATOM 786 O O . ASP A 1 99 ? 23.069 -0.488 0.508 1.00 78.69 99 ASP A O 1
ATOM 790 N N . PRO A 1 100 ? 21.106 -1.497 0.892 1.00 76.19 100 PRO A N 1
ATOM 791 C CA . PRO A 1 100 ? 21.100 -2.177 -0.405 1.00 76.19 100 PRO A CA 1
ATOM 792 C C . PRO A 1 100 ? 20.901 -1.216 -1.585 1.00 76.19 100 PRO A C 1
ATOM 794 O O . PRO A 1 100 ? 21.504 -1.411 -2.640 1.00 76.19 100 PRO A O 1
ATOM 797 N N . VAL A 1 101 ? 20.084 -0.172 -1.408 1.00 79.75 101 VAL A N 1
ATOM 798 C CA . VAL A 1 101 ? 19.795 0.841 -2.441 1.00 79.75 101 VAL A CA 1
ATOM 799 C C . VAL A 1 101 ? 21.037 1.675 -2.759 1.00 79.75 101 VAL A C 1
ATOM 801 O O . VAL A 1 101 ? 21.220 2.095 -3.897 1.00 79.75 101 VAL A O 1
ATOM 804 N N . GLU A 1 102 ? 21.928 1.875 -1.789 1.00 81.75 102 GLU A N 1
ATOM 805 C CA . GLU A 1 102 ? 23.217 2.535 -1.989 1.00 81.75 102 GLU A CA 1
ATOM 806 C C . GLU A 1 102 ? 24.251 1.635 -2.665 1.00 81.75 102 GLU A C 1
ATOM 808 O O . GLU A 1 102 ? 24.972 2.084 -3.560 1.00 81.75 102 GLU A O 1
ATOM 813 N N . LYS A 1 103 ? 24.285 0.353 -2.297 1.00 79.56 103 LYS A N 1
ATOM 814 C CA . LYS A 1 103 ? 25.212 -0.621 -2.889 1.00 79.56 103 LYS A CA 1
ATOM 815 C C . LYS A 1 103 ? 24.861 -0.980 -4.331 1.00 79.56 103 LYS A C 1
ATOM 817 O O . LYS A 1 103 ? 25.764 -1.268 -5.111 1.00 79.56 103 LYS A O 1
ATOM 822 N N . ALA A 1 104 ? 23.582 -0.973 -4.709 1.00 73.38 104 ALA A N 1
ATOM 823 C CA . ALA A 1 104 ? 23.161 -1.398 -6.044 1.00 73.38 104 ALA A CA 1
ATOM 824 C C . ALA A 1 104 ? 23.766 -0.540 -7.184 1.00 73.38 104 ALA A C 1
ATOM 826 O O . ALA A 1 104 ? 24.406 -1.123 -8.061 1.00 73.38 104 ALA A O 1
ATOM 827 N N . PRO A 1 105 ? 23.687 0.808 -7.166 1.00 73.50 105 PRO A N 1
ATOM 828 C CA . PRO A 1 105 ? 24.361 1.653 -8.157 1.00 73.50 105 PRO A CA 1
ATOM 829 C C . PRO A 1 105 ? 25.888 1.520 -8.131 1.00 73.50 105 PRO A C 1
ATOM 831 O O . PRO A 1 105 ? 26.518 1.490 -9.185 1.00 73.50 105 PRO A O 1
ATOM 834 N N . GLN A 1 106 ? 26.487 1.381 -6.939 1.00 76.00 106 GLN A N 1
ATOM 835 C CA . GLN A 1 106 ? 27.937 1.192 -6.791 1.00 76.00 106 GLN A CA 1
ATOM 836 C C . GLN A 1 106 ? 28.410 -0.096 -7.475 1.00 76.00 106 GLN A C 1
ATOM 838 O O . GLN A 1 106 ? 29.372 -0.072 -8.244 1.00 76.00 106 GLN A O 1
ATOM 843 N N . ASN A 1 107 ? 27.704 -1.206 -7.250 1.00 73.38 107 ASN A N 1
ATOM 844 C CA . ASN A 1 107 ? 28.003 -2.493 -7.878 1.00 73.38 107 ASN A CA 1
ATOM 845 C C . ASN A 1 107 ? 27.809 -2.448 -9.397 1.00 73.38 107 ASN A C 1
ATOM 847 O O . A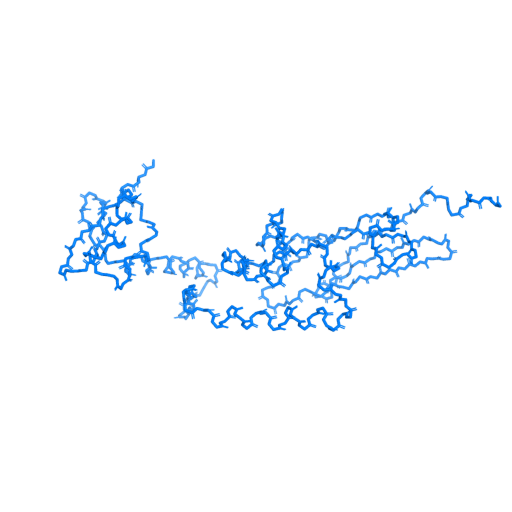SN A 1 107 ? 28.573 -3.059 -10.141 1.00 73.38 107 ASN A O 1
ATOM 851 N N . ALA A 1 108 ? 26.803 -1.708 -9.853 1.00 67.44 108 ALA A N 1
ATOM 852 C CA . ALA A 1 108 ? 26.482 -1.569 -11.264 1.00 67.44 108 ALA A CA 1
ATOM 853 C C . ALA A 1 108 ? 27.280 -0.461 -11.981 1.00 67.44 108 ALA A C 1
ATOM 855 O O . ALA A 1 108 ? 27.099 -0.260 -13.179 1.00 67.44 108 ALA A O 1
ATOM 856 N N . LYS A 1 109 ? 28.193 0.224 -11.272 1.00 81.75 109 LYS A N 1
ATOM 857 C CA . LYS A 1 109 ? 29.092 1.264 -11.801 1.00 81.75 109 LYS A CA 1
ATOM 858 C C . LYS A 1 109 ? 28.372 2.398 -12.546 1.00 81.75 109 LYS A C 1
ATOM 860 O O . LYS A 1 109 ? 28.935 2.960 -13.483 1.00 81.75 109 LYS A O 1
ATOM 865 N N . PHE A 1 110 ? 27.156 2.747 -12.129 1.00 78.25 110 PHE A N 1
ATOM 866 C CA . PHE A 1 110 ? 26.426 3.892 -12.674 1.00 78.25 110 PHE A CA 1
ATOM 867 C C . PHE A 1 110 ? 26.123 4.924 -11.590 1.00 78.25 110 PHE A C 1
ATOM 869 O O . PHE A 1 110 ? 25.941 4.599 -10.414 1.00 78.25 110 PHE A O 1
ATOM 876 N N . ASP A 1 111 ? 26.068 6.188 -11.998 1.00 75.25 111 ASP A N 1
ATOM 877 C CA . ASP A 1 111 ? 25.747 7.290 -11.099 1.00 75.25 111 ASP A CA 1
ATOM 878 C C . ASP A 1 111 ? 24.236 7.344 -10.828 1.00 75.25 111 ASP A C 1
ATOM 880 O O . ASP A 1 111 ? 23.416 7.044 -11.700 1.00 75.25 111 ASP A O 1
ATOM 884 N N . LYS A 1 112 ? 23.840 7.759 -9.620 1.00 74.38 112 LYS A N 1
ATOM 885 C CA . LYS A 1 112 ? 22.422 7.873 -9.228 1.00 74.38 112 LYS A CA 1
ATOM 886 C C . LYS A 1 112 ? 21.625 8.764 -10.190 1.00 74.38 112 LYS A C 1
ATOM 888 O O . LYS A 1 112 ? 20.438 8.523 -10.401 1.00 74.38 112 LYS A O 1
ATOM 893 N N . SER A 1 113 ? 22.271 9.759 -10.802 1.00 75.25 113 SER A N 1
ATOM 894 C CA . SER A 1 113 ? 21.673 10.639 -11.815 1.00 75.25 113 SER A CA 1
ATOM 895 C C . SER A 1 113 ? 21.252 9.916 -13.101 1.00 75.25 113 SER A C 1
ATOM 897 O O . SER A 1 113 ? 20.359 10.392 -13.803 1.00 75.25 113 SER A O 1
ATOM 899 N N . GLN A 1 114 ? 21.841 8.755 -13.397 1.00 70.81 114 GLN A N 1
ATOM 900 C CA . GLN A 1 114 ? 21.546 7.965 -14.595 1.00 70.81 114 GLN A CA 1
ATOM 901 C C . GLN A 1 114 ? 20.308 7.070 -14.439 1.00 70.81 114 GLN A C 1
ATOM 903 O O . GLN A 1 114 ? 19.790 6.564 -15.434 1.00 70.81 114 GLN A O 1
ATOM 908 N N . ILE A 1 115 ? 19.790 6.891 -13.220 1.00 74.12 115 ILE A N 1
ATOM 909 C CA . ILE A 1 115 ? 18.558 6.128 -12.982 1.00 74.12 115 ILE A CA 1
ATOM 910 C C . ILE A 1 115 ? 17.400 6.909 -13.580 1.00 74.12 115 ILE A C 1
ATOM 912 O O . ILE A 1 115 ? 17.080 7.974 -13.075 1.00 74.12 115 ILE A O 1
ATOM 916 N N . TYR A 1 116 ? 16.740 6.401 -14.619 1.00 65.88 116 TYR A N 1
ATOM 917 C CA . TYR A 1 116 ? 15.649 7.107 -15.303 1.00 65.88 116 TYR A CA 1
ATOM 918 C C . TYR A 1 116 ? 14.353 7.150 -14.481 1.00 65.88 116 TYR A C 1
ATOM 920 O O . TYR A 1 116 ? 13.754 8.214 -14.334 1.00 65.88 116 TYR A O 1
ATOM 928 N N . CYS A 1 117 ? 13.960 6.023 -13.891 1.00 64.19 117 CYS A N 1
ATOM 929 C CA . CYS A 1 117 ? 12.681 5.850 -13.211 1.00 64.19 117 CYS A CA 1
ATOM 930 C C . CYS A 1 117 ? 12.853 4.940 -11.992 1.00 64.19 117 CYS A C 1
ATOM 932 O O . CYS A 1 117 ? 13.583 3.953 -12.057 1.00 64.19 117 CYS A O 1
ATOM 934 N N . ILE A 1 118 ? 12.168 5.264 -10.894 1.00 76.44 118 ILE A N 1
ATOM 935 C CA . ILE A 1 118 ? 12.136 4.451 -9.676 1.00 76.44 118 ILE A CA 1
ATOM 936 C C . ILE A 1 118 ? 10.733 3.867 -9.570 1.00 76.44 118 ILE A C 1
ATOM 938 O O . ILE A 1 118 ? 9.761 4.614 -9.450 1.00 76.44 118 ILE A O 1
ATOM 942 N N . ILE A 1 119 ? 10.631 2.544 -9.653 1.00 74.00 119 ILE A N 1
ATOM 943 C CA . ILE A 1 119 ? 9.364 1.814 -9.564 1.00 74.00 119 ILE A CA 1
ATOM 944 C C . ILE A 1 119 ? 9.267 1.199 -8.170 1.00 74.00 119 ILE A C 1
ATOM 946 O O . ILE A 1 119 ? 10.214 0.574 -7.693 1.00 74.00 119 ILE A O 1
ATOM 950 N N . LEU A 1 120 ? 8.126 1.401 -7.516 1.00 70.56 120 LEU A N 1
ATOM 951 C CA . LEU A 1 120 ? 7.835 0.841 -6.202 1.00 70.56 120 LEU A CA 1
ATOM 952 C C . LEU A 1 120 ? 7.088 -0.483 -6.360 1.00 70.56 120 LEU A C 1
ATOM 954 O O . LEU A 1 120 ? 6.043 -0.530 -7.004 1.00 70.56 120 LEU A O 1
ATOM 958 N N . VAL A 1 121 ? 7.631 -1.547 -5.772 1.00 66.69 121 VAL A N 1
ATOM 959 C CA . VAL A 1 121 ? 7.081 -2.904 -5.864 1.00 66.69 121 VAL A CA 1
ATOM 960 C C . VAL A 1 121 ? 6.912 -3.478 -4.458 1.00 66.69 121 VAL A C 1
ATOM 962 O O . VAL A 1 121 ? 7.832 -3.405 -3.642 1.00 66.69 121 VAL A O 1
ATOM 965 N N . GLY A 1 122 ? 5.740 -4.054 -4.181 1.00 60.69 122 GLY A N 1
ATOM 966 C CA . GLY A 1 122 ? 5.363 -4.642 -2.895 1.00 60.69 122 GLY A CA 1
ATOM 967 C C . GLY A 1 122 ? 4.645 -3.664 -1.958 1.00 60.69 122 GLY A C 1
ATOM 968 O O . GLY A 1 122 ? 5.040 -2.506 -1.827 1.00 60.69 122 GLY A O 1
ATOM 969 N N . GLY A 1 123 ? 3.612 -4.132 -1.253 1.00 63.09 123 GLY A N 1
ATOM 970 C CA . GLY A 1 123 ? 2.718 -3.282 -0.451 1.00 63.09 123 GLY A CA 1
ATOM 971 C C . GLY A 1 123 ? 3.372 -2.487 0.686 1.00 63.09 123 GLY A C 1
ATOM 972 O O . GLY A 1 123 ? 2.857 -1.452 1.104 1.00 63.09 123 GLY A O 1
ATOM 973 N N . SER A 1 124 ? 4.556 -2.883 1.162 1.00 66.62 124 SER A N 1
ATOM 974 C CA . SER A 1 124 ? 5.327 -2.092 2.136 1.00 66.62 124 SER A CA 1
ATOM 975 C C . SER A 1 124 ? 5.868 -0.780 1.550 1.00 66.62 124 SER A C 1
ATOM 977 O O . SER A 1 124 ? 6.125 0.170 2.292 1.00 66.62 124 SER A O 1
ATOM 979 N N . THR A 1 125 ? 5.984 -0.674 0.224 1.00 68.81 125 THR A N 1
ATOM 980 C CA . THR A 1 125 ? 6.374 0.565 -0.468 1.00 68.81 125 THR A CA 1
ATOM 981 C C . THR A 1 125 ? 5.257 1.611 -0.510 1.00 68.81 125 THR A C 1
ATOM 983 O O . THR A 1 125 ? 5.525 2.780 -0.793 1.00 68.81 125 THR A O 1
ATOM 986 N N . CYS A 1 126 ? 4.023 1.245 -0.137 1.00 70.88 126 CYS A N 1
ATOM 987 C CA . CYS A 1 126 ? 2.917 2.184 0.075 1.00 70.88 126 CYS A CA 1
ATOM 988 C C . CYS A 1 126 ? 3.117 3.068 1.318 1.00 70.88 126 CYS A C 1
ATOM 990 O O . CYS A 1 126 ? 2.371 4.026 1.515 1.00 70.88 126 CYS A O 1
ATOM 992 N N . ILE A 1 127 ? 4.116 2.779 2.164 1.00 78.94 127 ILE A N 1
ATOM 993 C CA . ILE A 1 127 ? 4.412 3.568 3.362 1.00 78.94 127 ILE A CA 1
ATOM 994 C C . ILE A 1 127 ? 4.977 4.942 2.949 1.00 78.94 127 ILE A C 1
ATOM 996 O O . ILE A 1 127 ? 6.098 5.008 2.431 1.00 78.94 127 ILE A O 1
ATOM 1000 N N . PRO A 1 128 ? 4.292 6.066 3.253 1.00 78.44 128 PRO A N 1
ATOM 1001 C CA . PRO A 1 128 ? 4.710 7.398 2.799 1.00 78.44 128 PRO A CA 1
ATOM 1002 C C . PRO A 1 128 ? 6.109 7.804 3.275 1.00 78.44 128 PRO A C 1
ATOM 1004 O O . PRO A 1 128 ? 6.850 8.476 2.564 1.00 78.44 128 PRO A O 1
ATOM 1007 N N . LYS A 1 129 ? 6.503 7.359 4.476 1.00 78.12 129 LYS A N 1
ATOM 1008 C CA . LYS A 1 129 ? 7.836 7.617 5.034 1.00 78.12 129 LYS A CA 1
ATOM 1009 C C . LYS A 1 129 ? 8.947 6.961 4.212 1.00 78.12 129 LYS A C 1
ATOM 1011 O O . LYS A 1 129 ? 10.015 7.546 4.080 1.00 78.12 129 LYS A O 1
ATOM 1016 N N . MET A 1 130 ? 8.695 5.777 3.653 1.00 78.00 130 MET A N 1
ATOM 1017 C CA . MET A 1 130 ? 9.672 5.074 2.825 1.00 78.00 130 MET A CA 1
ATOM 1018 C C . MET A 1 130 ? 9.774 5.702 1.434 1.00 78.00 130 MET A C 1
ATOM 1020 O O . MET A 1 130 ? 10.872 5.952 0.948 1.00 78.00 130 MET A O 1
ATOM 1024 N N . GLN A 1 131 ? 8.639 6.090 0.853 1.00 83.38 131 GLN A N 1
ATOM 1025 C CA . GLN A 1 131 ? 8.622 6.877 -0.382 1.00 83.38 131 GLN A CA 1
ATOM 1026 C C . GLN A 1 131 ? 9.424 8.172 -0.229 1.00 83.38 131 GLN A C 1
ATOM 1028 O O . GLN A 1 131 ? 10.287 8.462 -1.049 1.00 83.38 131 GLN A O 1
ATOM 1033 N N . LYS A 1 132 ? 9.212 8.909 0.865 1.00 83.12 132 LYS A N 1
ATOM 1034 C CA . LYS A 1 132 ? 9.950 10.145 1.134 1.00 83.12 132 LYS A CA 1
ATOM 1035 C C . LYS A 1 132 ? 11.455 9.909 1.294 1.00 83.12 132 LYS A C 1
ATOM 1037 O O . LYS A 1 132 ? 12.239 10.618 0.682 1.00 83.12 132 LYS A O 1
ATOM 1042 N N . LEU A 1 133 ? 11.859 8.878 2.040 1.00 83.81 133 LEU A N 1
ATOM 1043 C CA . LEU A 1 133 ? 13.274 8.515 2.190 1.00 83.81 133 LEU A CA 1
ATOM 1044 C C . LEU A 1 133 ? 13.938 8.169 0.850 1.00 83.81 133 LEU A C 1
ATOM 1046 O O . LEU A 1 133 ? 15.072 8.576 0.614 1.00 83.81 133 LEU A O 1
ATOM 1050 N N . LEU A 1 134 ? 13.239 7.448 -0.031 1.00 83.12 134 LEU A N 1
ATOM 1051 C CA . LEU A 1 134 ? 13.731 7.139 -1.375 1.00 83.12 134 LEU A CA 1
ATOM 1052 C C . LEU A 1 134 ? 13.816 8.390 -2.256 1.00 83.12 134 LEU A C 1
ATOM 1054 O O . LEU A 1 134 ? 14.808 8.568 -2.956 1.00 83.12 134 LEU A O 1
ATOM 1058 N N . GLN A 1 135 ? 12.815 9.270 -2.205 1.00 86.00 135 GLN A N 1
ATOM 1059 C CA . GLN A 1 135 ? 12.852 10.552 -2.915 1.00 86.00 135 GLN A CA 1
ATOM 1060 C C . GLN A 1 135 ? 14.047 11.389 -2.466 1.00 86.00 135 GLN A C 1
ATOM 1062 O O . GLN A 1 135 ? 14.822 11.834 -3.307 1.00 86.00 135 GLN A O 1
ATOM 1067 N N . ASP A 1 136 ? 14.237 11.539 -1.156 1.00 87.25 136 ASP A N 1
ATOM 1068 C CA . ASP A 1 136 ? 15.360 12.276 -0.578 1.00 87.25 136 ASP A CA 1
ATOM 1069 C C . ASP A 1 136 ? 16.705 11.650 -0.998 1.00 87.25 136 ASP A C 1
ATOM 1071 O O . ASP A 1 136 ? 17.632 12.365 -1.377 1.00 87.25 136 ASP A O 1
ATOM 1075 N N . PHE A 1 137 ? 16.802 10.314 -1.015 1.00 84.56 137 PHE A N 1
ATOM 1076 C CA . PHE A 1 137 ? 18.005 9.591 -1.446 1.00 84.56 137 PHE A CA 1
ATOM 1077 C C . PHE A 1 137 ? 18.350 9.805 -2.929 1.00 84.56 137 PHE A C 1
ATOM 1079 O O . PHE A 1 137 ? 19.528 9.854 -3.291 1.00 84.56 137 PHE A O 1
ATOM 1086 N N . PHE A 1 138 ? 17.337 9.934 -3.787 1.00 85.00 138 PHE A N 1
ATOM 1087 C CA . PHE A 1 138 ? 17.486 10.192 -5.221 1.00 85.00 138 PHE A CA 1
ATOM 1088 C C . PHE A 1 138 ? 17.299 11.676 -5.575 1.00 85.00 138 PHE A C 1
ATOM 1090 O O . PHE A 1 138 ? 16.806 12.001 -6.654 1.00 85.00 138 PHE A O 1
ATOM 1097 N N . ASN A 1 139 ? 17.715 12.586 -4.687 1.00 85.00 139 ASN A N 1
ATOM 1098 C CA . ASN A 1 139 ? 17.743 14.038 -4.914 1.00 85.00 139 ASN A CA 1
ATOM 1099 C C . ASN A 1 139 ? 16.377 14.639 -5.302 1.00 85.00 139 ASN A C 1
ATOM 1101 O O . ASN A 1 139 ? 16.285 15.484 -6.191 1.00 85.00 139 ASN A O 1
ATOM 1105 N N . GLY A 1 140 ? 15.305 14.190 -4.652 1.00 82.56 140 GLY A N 1
ATOM 1106 C CA . GLY A 1 140 ? 13.939 14.663 -4.884 1.00 82.56 140 GLY A CA 1
ATOM 1107 C C . GLY A 1 140 ? 13.272 14.081 -6.131 1.00 82.56 140 GLY A C 1
ATOM 1108 O O . GLY A 1 140 ? 12.233 14.586 -6.553 1.00 82.56 140 GLY A O 1
ATOM 1109 N N . LYS A 1 141 ? 13.844 13.032 -6.736 1.00 82.50 141 LYS A N 1
ATOM 1110 C CA . LYS A 1 141 ? 13.276 12.408 -7.932 1.00 82.50 141 LYS A CA 1
ATOM 1111 C C . LYS A 1 141 ? 11.876 11.847 -7.675 1.00 82.50 141 LYS A C 1
ATOM 1113 O O . LYS A 1 141 ? 11.654 11.133 -6.699 1.00 82.50 141 LYS A O 1
ATOM 1118 N N . GLU A 1 142 ? 10.937 12.126 -8.579 1.00 78.50 142 GLU A N 1
ATOM 1119 C CA . GLU A 1 142 ? 9.587 11.573 -8.488 1.00 78.50 142 GLU A CA 1
ATOM 1120 C C . GLU A 1 142 ? 9.587 10.045 -8.636 1.00 78.50 142 GLU A C 1
ATOM 1122 O O . GLU A 1 142 ? 10.230 9.474 -9.520 1.00 78.50 142 GLU A O 1
ATOM 1127 N N . LEU A 1 143 ? 8.843 9.385 -7.747 1.00 80.81 143 LEU A N 1
ATOM 1128 C CA . LEU A 1 143 ? 8.637 7.941 -7.781 1.00 80.81 143 LEU A CA 1
ATOM 1129 C C . LEU A 1 143 ? 7.487 7.632 -8.731 1.00 80.81 143 LEU A C 1
ATOM 1131 O O . LEU A 1 143 ? 6.458 8.313 -8.704 1.00 80.81 143 LEU A O 1
ATOM 1135 N N . ASN A 1 144 ? 7.631 6.584 -9.534 1.00 71.88 144 ASN A N 1
ATOM 1136 C CA . ASN A 1 144 ? 6.585 6.183 -10.457 1.00 71.88 144 ASN A CA 1
ATOM 1137 C C . ASN A 1 144 ? 5.437 5.515 -9.691 1.00 71.88 144 ASN A C 1
ATOM 1139 O O . ASN A 1 144 ? 5.607 4.452 -9.097 1.00 71.88 144 ASN A O 1
ATOM 1143 N N . LYS A 1 145 ? 4.270 6.165 -9.718 1.00 69.88 145 LYS A N 1
ATOM 1144 C CA . LYS A 1 145 ? 3.020 5.697 -9.098 1.00 69.88 145 LYS A CA 1
ATOM 1145 C C . LYS A 1 145 ? 2.015 5.150 -10.113 1.00 69.88 145 LYS A C 1
ATOM 1147 O O . LYS A 1 145 ? 0.910 4.785 -9.735 1.00 69.88 145 LYS A O 1
ATOM 1152 N N . SER A 1 146 ? 2.381 5.119 -11.394 1.00 55.78 146 SER A N 1
ATOM 1153 C CA . SER A 1 146 ? 1.515 4.625 -12.472 1.00 55.78 146 SER A CA 1
ATOM 1154 C C . SER A 1 146 ? 1.390 3.100 -12.460 1.00 55.78 146 SER A C 1
ATOM 1156 O O . SER A 1 146 ? 0.570 2.546 -13.182 1.00 55.78 146 SER A O 1
ATOM 1158 N N . ILE A 1 147 ? 2.209 2.425 -11.651 1.00 60.81 147 ILE A N 1
ATOM 1159 C CA . ILE A 1 147 ? 2.225 0.977 -11.483 1.00 60.81 147 ILE A CA 1
ATOM 1160 C C . ILE A 1 147 ? 1.723 0.669 -10.069 1.00 60.81 147 ILE A C 1
ATOM 1162 O O . ILE A 1 147 ? 2.235 1.221 -9.094 1.00 60.81 147 ILE A O 1
ATOM 1166 N N . ASN A 1 148 ? 0.715 -0.197 -9.961 1.00 58.62 148 ASN A N 1
ATOM 1167 C CA . ASN A 1 148 ? 0.169 -0.641 -8.681 1.00 58.62 148 ASN A CA 1
ATOM 1168 C C . ASN A 1 148 ? 1.191 -1.557 -7.971 1.00 58.62 148 ASN A C 1
ATOM 1170 O O . ASN A 1 148 ? 1.488 -2.614 -8.517 1.00 58.62 148 ASN A O 1
ATOM 1174 N N . PRO A 1 149 ? 1.722 -1.214 -6.779 1.00 60.09 149 PRO A N 1
ATOM 1175 C CA . PRO A 1 149 ? 2.789 -1.978 -6.119 1.00 60.09 149 PRO A CA 1
ATOM 1176 C C . PRO A 1 149 ? 2.411 -3.414 -5.747 1.00 60.09 149 PRO A C 1
ATOM 1178 O O . PRO A 1 149 ? 3.291 -4.276 -5.706 1.00 60.09 149 PRO A O 1
ATOM 1181 N N . ASP A 1 150 ? 1.128 -3.665 -5.474 1.00 58.66 150 ASP A N 1
ATOM 1182 C CA . ASP A 1 150 ? 0.611 -4.989 -5.107 1.00 58.66 150 ASP A CA 1
ATOM 1183 C C . ASP A 1 150 ? 0.379 -5.870 -6.342 1.00 58.66 150 ASP A C 1
ATOM 1185 O O . ASP A 1 150 ? 0.472 -7.094 -6.268 1.00 58.66 150 ASP A O 1
ATOM 1189 N N . GLU A 1 151 ? 0.152 -5.248 -7.501 1.00 52.56 151 GLU A N 1
ATOM 1190 C CA . GLU A 1 151 ? -0.013 -5.940 -8.781 1.00 52.56 151 GLU A CA 1
ATOM 1191 C C . GLU A 1 151 ? 1.270 -5.922 -9.623 1.00 52.56 151 GLU A C 1
ATOM 1193 O O . GLU A 1 151 ? 1.378 -6.697 -10.561 1.00 52.56 151 GLU A O 1
ATOM 1198 N N . ALA A 1 152 ? 2.275 -5.106 -9.295 1.00 51.56 152 ALA A N 1
ATOM 1199 C CA . ALA A 1 152 ? 3.531 -4.973 -10.043 1.00 51.56 152 ALA A CA 1
ATOM 1200 C C . ALA A 1 152 ? 4.334 -6.279 -10.116 1.00 51.56 152 ALA A C 1
ATOM 1202 O O . ALA A 1 152 ? 5.113 -6.470 -11.041 1.00 51.56 152 ALA A O 1
ATOM 1203 N N . VAL A 1 153 ? 4.146 -7.169 -9.137 1.00 50.22 153 VAL A N 1
ATOM 1204 C CA . VAL A 1 153 ? 4.735 -8.518 -9.131 1.00 50.22 153 VAL A CA 1
ATOM 1205 C C . VAL A 1 153 ? 3.912 -9.489 -9.994 1.00 50.22 153 VAL A C 1
ATOM 1207 O O . VAL A 1 153 ? 4.443 -10.482 -10.477 1.00 50.22 153 VAL A O 1
ATOM 1210 N N . ALA A 1 154 ? 2.620 -9.205 -10.192 1.00 46.34 154 ALA A N 1
ATOM 1211 C CA . ALA A 1 154 ? 1.688 -10.012 -10.982 1.00 46.34 154 ALA A CA 1
ATOM 1212 C C . ALA A 1 154 ? 1.641 -9.590 -12.462 1.00 46.34 154 ALA A C 1
ATOM 1214 O O . ALA A 1 154 ? 1.393 -10.418 -13.342 1.00 46.34 154 ALA A O 1
ATOM 1215 N N . TYR A 1 155 ? 1.879 -8.306 -12.744 1.00 50.94 155 TYR A N 1
ATOM 1216 C CA . TYR A 1 155 ? 2.066 -7.798 -14.091 1.00 50.94 155 TYR A CA 1
ATOM 1217 C C . TYR A 1 155 ? 3.420 -8.262 -14.593 1.00 50.94 155 TYR A C 1
ATOM 1219 O O . TYR A 1 155 ? 4.455 -8.071 -13.966 1.00 50.94 155 TYR A O 1
ATOM 1227 N N . GLY A 1 156 ? 3.366 -8.910 -15.742 1.00 55.81 156 GLY A N 1
ATOM 1228 C CA . GLY A 1 156 ? 4.507 -9.452 -16.433 1.00 55.81 156 GLY A CA 1
ATOM 1229 C C . GLY A 1 156 ? 5.730 -8.544 -16.546 1.00 55.81 156 GLY A C 1
ATOM 1230 O O . GLY A 1 156 ? 5.645 -7.318 -16.471 1.00 55.81 156 GLY A O 1
ATOM 1231 N N . VAL A 1 157 ? 6.880 -9.156 -16.815 1.00 58.94 157 VAL A N 1
ATOM 1232 C CA . VAL A 1 157 ? 8.104 -8.422 -17.141 1.00 58.94 157 VAL A CA 1
ATOM 1233 C C . VAL A 1 157 ? 7.921 -7.777 -18.514 1.00 58.94 157 VAL A C 1
ATOM 1235 O O . VAL A 1 157 ? 7.903 -8.472 -19.528 1.00 58.94 157 VAL A O 1
ATOM 1238 N N . ALA A 1 158 ? 7.770 -6.452 -18.540 1.00 61.59 158 ALA A N 1
ATOM 1239 C CA . ALA A 1 158 ? 7.690 -5.672 -19.768 1.00 61.59 158 ALA A CA 1
ATOM 1240 C C . ALA A 1 158 ? 8.905 -4.746 -19.901 1.00 61.59 158 ALA A C 1
ATOM 1242 O O . ALA A 1 158 ? 9.118 -3.880 -19.051 1.00 61.59 158 ALA A O 1
ATOM 1243 N N . PHE A 1 159 ? 9.691 -4.895 -20.967 1.00 67.38 159 PHE A N 1
ATOM 1244 C CA . PHE A 1 159 ? 10.819 -4.005 -21.256 1.00 67.38 159 PHE A CA 1
ATOM 1245 C C . PHE A 1 159 ? 10.882 -3.634 -22.737 1.00 67.38 159 PHE A C 1
ATOM 1247 O O . PHE A 1 159 ? 10.526 -4.408 -23.623 1.00 67.38 159 PHE A O 1
ATOM 1254 N N . GLN A 1 160 ? 11.334 -2.409 -22.994 1.00 72.06 160 GLN A N 1
ATOM 1255 C CA . GLN A 1 160 ? 11.568 -1.905 -24.341 1.00 72.06 160 GLN A CA 1
ATOM 1256 C C . GLN A 1 160 ? 12.951 -2.360 -24.817 1.00 72.06 160 GLN A C 1
ATOM 1258 O O . GLN A 1 160 ? 13.941 -2.192 -24.103 1.00 72.06 160 GLN A O 1
ATOM 1263 N N . ILE A 1 161 ? 13.012 -2.903 -26.025 1.00 74.69 161 ILE A N 1
ATOM 1264 C CA . ILE A 1 161 ? 14.237 -3.296 -26.715 1.00 74.69 161 ILE A CA 1
ATOM 1265 C C . ILE A 1 161 ? 14.672 -2.129 -27.595 1.00 74.69 161 ILE A C 1
ATOM 1267 O O . ILE A 1 161 ? 13.845 -1.505 -28.264 1.00 74.69 161 ILE A O 1
ATOM 1271 N N . TYR A 1 162 ? 15.968 -1.830 -27.567 1.00 76.50 162 TYR A N 1
ATOM 1272 C CA . TYR A 1 162 ? 16.586 -0.741 -28.314 1.00 76.50 162 TYR A CA 1
ATOM 1273 C C . TYR A 1 162 ? 17.740 -1.276 -29.164 1.00 76.50 162 TYR A C 1
ATOM 1275 O O . TYR A 1 162 ? 18.430 -2.208 -28.760 1.00 76.50 162 TYR A O 1
ATOM 1283 N N . GLU A 1 163 ? 17.969 -0.639 -30.305 1.00 72.56 163 GLU A N 1
ATOM 1284 C CA . GLU A 1 163 ? 19.087 -0.857 -31.215 1.00 72.56 163 GLU A CA 1
ATOM 1285 C C . GLU A 1 163 ? 19.911 0.437 -31.317 1.00 72.56 163 GLU A C 1
ATOM 1287 O O . GLU A 1 163 ? 19.381 1.514 -31.613 1.00 72.56 163 GLU A O 1
ATOM 1292 N N . GLY A 1 164 ? 21.212 0.352 -31.045 1.00 76.25 164 GLY A N 1
ATOM 1293 C CA . GLY A 1 164 ? 22.141 1.473 -31.175 1.00 76.25 164 GLY A CA 1
ATOM 1294 C C . GLY A 1 164 ? 23.407 1.311 -30.333 1.00 76.25 164 GLY A C 1
ATOM 1295 O O . GLY A 1 164 ? 23.485 0.453 -29.457 1.00 76.25 164 GLY A O 1
ATOM 1296 N N . GLU A 1 165 ? 24.409 2.141 -30.619 1.00 72.31 165 GLU A N 1
ATOM 1297 C CA . GLU A 1 165 ? 25.741 2.078 -29.996 1.00 72.31 165 GLU A CA 1
ATOM 1298 C C . GLU A 1 165 ? 25.903 3.046 -28.809 1.00 72.31 165 GLU A C 1
ATOM 1300 O O . GLU A 1 165 ? 26.955 3.087 -28.166 1.00 72.31 165 GLU A O 1
ATOM 1305 N N . HIS A 1 166 ? 24.884 3.852 -28.497 1.00 66.50 166 HIS A N 1
ATOM 1306 C CA . HIS A 1 166 ? 24.976 4.836 -27.424 1.00 66.50 166 HIS A CA 1
ATOM 1307 C C . HIS A 1 166 ? 24.810 4.186 -26.046 1.00 66.50 166 HIS A C 1
ATOM 1309 O O . HIS A 1 166 ? 23.994 3.290 -25.838 1.00 66.50 166 HIS A O 1
ATOM 1315 N N . ALA A 1 167 ? 25.553 4.701 -25.062 1.00 60.12 167 ALA A N 1
ATOM 1316 C CA . ALA A 1 167 ? 25.522 4.202 -23.687 1.00 60.12 167 ALA A CA 1
ATOM 1317 C C . ALA A 1 167 ? 24.176 4.435 -22.970 1.00 60.12 167 ALA A C 1
ATOM 1319 O O . ALA A 1 167 ? 23.873 3.744 -21.999 1.00 60.12 167 ALA A O 1
ATOM 1320 N N . MET A 1 168 ? 23.371 5.411 -23.411 1.00 51.16 168 MET A N 1
ATOM 1321 C CA . MET A 1 168 ? 22.054 5.690 -22.833 1.00 51.16 168 MET A CA 1
ATOM 1322 C C . MET A 1 168 ? 20.944 5.231 -23.781 1.00 51.16 168 MET A C 1
ATOM 1324 O O . MET A 1 168 ? 20.926 5.601 -24.949 1.00 51.16 168 MET A O 1
ATOM 1328 N N . THR A 1 169 ? 19.962 4.492 -23.257 1.00 60.09 169 THR A N 1
ATOM 1329 C CA . THR A 1 169 ? 18.837 3.942 -24.042 1.00 60.09 169 THR A CA 1
ATOM 1330 C C . THR A 1 169 ? 17.992 5.005 -24.745 1.00 60.09 169 THR A C 1
ATOM 1332 O O . THR A 1 169 ? 17.457 4.739 -25.813 1.00 60.09 169 THR A O 1
ATOM 1335 N N . LYS A 1 170 ? 17.911 6.222 -24.193 1.00 71.38 170 LYS A N 1
ATOM 1336 C CA . LYS A 1 170 ? 17.212 7.371 -24.801 1.00 71.38 170 LYS A CA 1
ATOM 1337 C C . LYS A 1 170 ? 17.817 7.835 -26.135 1.00 71.38 170 LYS A C 1
ATOM 1339 O O . LYS A 1 170 ? 17.123 8.479 -26.912 1.00 71.38 170 LYS A O 1
ATOM 1344 N N . ASP A 1 171 ? 19.100 7.547 -26.351 1.00 72.62 171 ASP A N 1
ATOM 1345 C CA . ASP A 1 171 ? 19.859 7.961 -27.532 1.00 72.62 171 ASP A CA 1
ATOM 1346 C C . ASP A 1 171 ? 19.934 6.816 -28.567 1.00 72.62 171 ASP A C 1
ATOM 1348 O O . ASP A 1 171 ? 20.536 6.971 -29.625 1.00 72.62 171 ASP A O 1
ATOM 1352 N N . ASN A 1 172 ? 19.303 5.671 -28.274 1.00 74.06 172 ASN A N 1
ATOM 1353 C CA . ASN A 1 172 ? 19.206 4.512 -29.158 1.00 74.06 172 ASN A CA 1
ATOM 1354 C C . ASN A 1 172 ? 17.810 4.413 -29.789 1.00 74.06 172 ASN A C 1
ATOM 1356 O O . ASN A 1 172 ? 16.824 4.944 -29.272 1.00 74.06 172 ASN A O 1
ATOM 1360 N N . SER A 1 173 ? 17.713 3.707 -30.915 1.00 76.38 173 SER A N 1
ATOM 1361 C CA . SER A 1 173 ? 16.450 3.531 -31.636 1.00 76.38 173 SER A CA 1
ATOM 1362 C C . SER A 1 173 ? 15.604 2.445 -30.965 1.00 76.38 173 SER A C 1
ATOM 1364 O O . SER A 1 173 ? 16.114 1.353 -30.738 1.00 76.38 173 SER A O 1
ATOM 1366 N N . PRO A 1 174 ? 14.325 2.683 -30.635 1.00 73.81 174 PRO A N 1
ATOM 1367 C CA . PRO A 1 174 ? 13.464 1.632 -30.101 1.00 73.81 174 PRO A CA 1
ATOM 1368 C C . PRO A 1 174 ? 13.157 0.603 -31.198 1.00 73.81 174 PRO A C 1
ATOM 1370 O O . PRO A 1 174 ? 12.716 0.974 -32.286 1.00 73.81 174 PRO A O 1
ATOM 1373 N N . LEU A 1 175 ? 13.384 -0.676 -30.900 1.00 74.50 175 LEU A N 1
ATOM 1374 C CA . LEU A 1 175 ? 13.124 -1.787 -31.812 1.00 74.50 175 LEU A CA 1
ATOM 1375 C C . LEU A 1 175 ? 11.711 -2.342 -31.596 1.00 74.5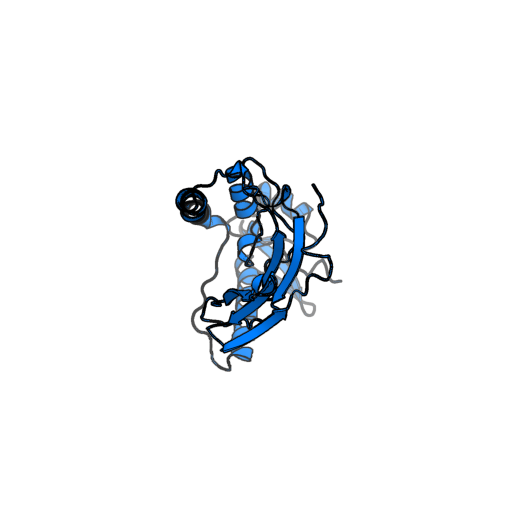0 175 LEU A C 1
ATOM 1377 O O . LEU A 1 175 ? 10.863 -2.222 -32.474 1.00 74.50 175 LEU A O 1
ATOM 1381 N N . ASP A 1 176 ? 11.444 -2.904 -30.415 1.00 71.06 176 ASP A N 1
ATOM 1382 C CA . ASP A 1 176 ? 10.130 -3.446 -30.053 1.00 71.06 176 ASP A CA 1
ATOM 1383 C C . ASP A 1 176 ? 9.965 -3.552 -28.530 1.00 71.06 176 ASP A C 1
ATOM 1385 O O . ASP A 1 176 ? 10.927 -3.376 -27.777 1.00 71.06 176 ASP A O 1
ATOM 1389 N N . LYS A 1 177 ? 8.752 -3.823 -28.057 1.00 67.38 177 LYS A N 1
ATOM 1390 C CA . LYS A 1 177 ? 8.445 -4.029 -26.643 1.00 67.38 177 LYS A CA 1
ATOM 1391 C C . LYS A 1 177 ? 8.225 -5.513 -26.372 1.00 67.38 177 LYS A C 1
ATOM 1393 O O . LYS A 1 177 ? 7.361 -6.142 -26.972 1.00 67.38 177 LYS A O 1
ATOM 1398 N N . PHE A 1 178 ? 8.972 -6.056 -25.419 1.00 67.56 178 PHE A N 1
ATOM 1399 C CA . PHE A 1 178 ? 8.750 -7.404 -24.919 1.00 67.56 178 PHE A CA 1
ATOM 1400 C C . PHE A 1 178 ? 7.832 -7.358 -23.700 1.00 67.56 178 PHE A C 1
ATOM 1402 O O . PHE A 1 178 ? 8.053 -6.543 -22.805 1.00 67.56 178 PHE A O 1
ATOM 1409 N N . GLU A 1 179 ? 6.825 -8.230 -23.653 1.00 63.47 179 GLU A N 1
ATOM 1410 C CA . GLU A 1 179 ? 5.927 -8.399 -22.508 1.00 63.47 179 GLU A CA 1
ATOM 1411 C C . GLU A 1 179 ? 5.801 -9.888 -22.166 1.00 63.47 179 GLU A C 1
ATOM 1413 O O . GLU A 1 179 ? 5.238 -10.669 -22.928 1.00 63.47 179 GLU A O 1
ATOM 1418 N N . CYS A 1 180 ? 6.305 -10.294 -21.002 1.00 63.12 180 CYS A N 1
ATOM 1419 C CA . CYS A 1 180 ? 6.161 -11.652 -20.482 1.00 63.12 180 CYS A CA 1
ATOM 1420 C C . CYS A 1 180 ? 5.117 -11.665 -19.371 1.00 63.12 180 CYS A C 1
ATOM 1422 O O . CYS A 1 180 ? 5.431 -11.310 -18.241 1.00 63.12 180 CYS A O 1
ATOM 1424 N N . THR A 1 181 ? 3.877 -12.044 -19.689 1.00 64.44 181 THR A N 1
ATOM 1425 C CA . THR A 1 181 ? 2.743 -12.044 -18.750 1.00 64.44 181 THR A CA 1
ATOM 1426 C C . THR A 1 181 ? 2.457 -13.432 -18.167 1.00 64.44 181 THR A C 1
ATOM 1428 O O . THR A 1 181 ? 2.834 -14.459 -18.725 1.00 64.44 181 THR A O 1
ATOM 1431 N N . GLY A 1 182 ? 1.756 -13.483 -17.028 1.00 56.94 182 GLY A N 1
ATOM 1432 C CA . GLY A 1 182 ? 1.304 -14.749 -16.442 1.00 56.94 182 GLY A CA 1
ATOM 1433 C C . GLY A 1 182 ? 2.371 -15.509 -15.650 1.00 56.94 182 GLY A C 1
ATOM 1434 O O . GLY A 1 182 ? 2.330 -16.742 -15.630 1.00 56.94 182 GLY A O 1
ATOM 1435 N N . ILE A 1 183 ? 3.291 -14.781 -15.010 1.00 59.38 183 ILE A N 1
ATOM 1436 C CA . ILE A 1 183 ? 4.235 -15.314 -14.020 1.00 59.38 183 ILE A CA 1
ATOM 1437 C C . ILE A 1 183 ? 3.446 -15.584 -12.725 1.00 59.38 183 ILE A C 1
ATOM 1439 O O . ILE A 1 183 ? 2.857 -14.650 -12.171 1.00 59.38 183 ILE A O 1
ATOM 1443 N N . PRO A 1 184 ? 3.356 -16.837 -12.248 1.00 53.16 184 PRO A N 1
ATOM 1444 C CA . PRO A 1 184 ? 2.583 -17.150 -11.055 1.00 53.16 184 PRO A CA 1
ATOM 1445 C C . PRO A 1 184 ? 3.240 -16.571 -9.798 1.00 53.16 184 PRO A C 1
ATOM 1447 O O . PRO A 1 184 ? 4.441 -16.701 -9.577 1.00 53.16 184 PRO A O 1
ATOM 1450 N N . LEU A 1 185 ? 2.423 -15.966 -8.933 1.00 48.91 185 LEU A N 1
ATOM 1451 C CA . LEU A 1 185 ? 2.839 -15.503 -7.611 1.00 48.91 185 LEU A CA 1
ATOM 1452 C C . LEU A 1 185 ? 3.126 -16.720 -6.720 1.00 48.91 185 LEU A C 1
ATOM 1454 O O . LEU A 1 185 ? 2.220 -17.259 -6.082 1.00 48.91 185 LEU A O 1
ATOM 1458 N N . THR A 1 186 ? 4.370 -17.192 -6.675 1.00 49.97 186 THR A N 1
ATOM 1459 C CA . THR A 1 186 ? 4.747 -18.279 -5.764 1.00 49.97 186 THR A CA 1
ATOM 1460 C C . THR A 1 186 ? 4.911 -17.760 -4.329 1.00 49.97 186 THR A C 1
ATOM 1462 O O . THR A 1 186 ? 5.745 -16.885 -4.098 1.00 49.97 186 THR A O 1
ATOM 1465 N N . PRO A 1 187 ? 4.202 -18.324 -3.324 1.00 43.34 187 PRO A N 1
ATOM 1466 C CA . PRO A 1 187 ? 4.256 -17.853 -1.932 1.00 43.34 187 PRO A CA 1
ATOM 1467 C C . PRO A 1 187 ? 5.631 -17.954 -1.246 1.00 43.34 187 PRO A C 1
ATOM 1469 O O . PRO A 1 187 ? 5.833 -17.350 -0.195 1.00 43.34 187 PRO A O 1
ATOM 1472 N N . HIS A 1 188 ? 6.567 -18.735 -1.802 1.00 41.25 188 HIS A N 1
ATOM 1473 C CA . HIS A 1 188 ? 7.834 -19.092 -1.147 1.00 41.25 188 HIS A CA 1
ATOM 1474 C C . HIS A 1 188 ? 9.081 -19.018 -2.048 1.00 41.25 188 HIS A C 1
ATOM 1476 O O . HIS A 1 188 ? 10.136 -19.511 -1.657 1.00 41.25 188 HIS A O 1
ATOM 1482 N N . GLY A 1 189 ? 9.002 -18.393 -3.227 1.00 48.91 189 GLY A N 1
ATOM 1483 C CA . GLY A 1 189 ? 10.135 -18.301 -4.153 1.00 48.91 189 GLY A CA 1
ATOM 1484 C C . GLY A 1 189 ? 10.143 -16.984 -4.916 1.00 48.91 189 GLY A C 1
ATOM 1485 O O . GLY A 1 189 ? 9.096 -16.532 -5.371 1.00 48.91 189 GLY A O 1
ATOM 1486 N N . VAL A 1 190 ? 11.325 -16.372 -5.037 1.00 54.69 190 VAL A N 1
ATOM 1487 C CA . VAL A 1 190 ? 11.552 -15.252 -5.959 1.00 54.69 190 VAL A CA 1
ATOM 1488 C C . VAL A 1 190 ? 11.490 -15.824 -7.382 1.00 54.69 190 VAL A C 1
ATOM 1490 O O . VAL A 1 190 ? 12.281 -16.727 -7.666 1.00 54.69 190 VAL A O 1
ATOM 1493 N N . PRO A 1 191 ? 10.588 -15.349 -8.262 1.00 55.62 191 PRO A N 1
ATOM 1494 C CA . PRO A 1 191 ? 10.533 -15.799 -9.651 1.00 55.62 191 PRO A CA 1
ATOM 1495 C C . PRO A 1 191 ? 11.890 -15.598 -10.332 1.00 55.62 191 PRO A C 1
ATOM 1497 O O . PRO A 1 191 ? 12.479 -14.519 -10.242 1.00 55.62 191 PRO A O 1
ATOM 1500 N N . GLN A 1 192 ? 12.398 -16.635 -10.997 1.00 60.97 192 GLN A N 1
ATOM 1501 C CA . GLN A 1 192 ? 13.668 -16.578 -11.719 1.00 60.97 192 GLN A CA 1
ATOM 1502 C C . GLN A 1 192 ? 13.390 -16.552 -13.217 1.00 60.97 192 GLN A C 1
ATOM 1504 O O . GLN A 1 192 ? 13.272 -17.596 -13.850 1.00 60.97 192 GLN A O 1
ATOM 1509 N N . ILE A 1 193 ? 13.279 -15.347 -13.773 1.00 68.81 193 ILE A N 1
ATOM 1510 C CA . ILE A 1 193 ? 13.076 -15.153 -15.209 1.00 68.81 193 ILE A CA 1
ATOM 1511 C C . ILE A 1 193 ? 14.438 -15.078 -15.896 1.00 68.81 193 ILE A C 1
ATOM 1513 O O . ILE A 1 193 ? 15.226 -14.170 -15.627 1.00 68.81 193 ILE A O 1
ATOM 1517 N N . GLU A 1 194 ? 14.715 -16.028 -16.782 1.00 65.38 194 GLU A N 1
ATOM 1518 C CA . GLU A 1 194 ? 15.860 -15.990 -17.688 1.00 65.38 194 GLU A CA 1
ATOM 1519 C C . GLU A 1 194 ? 15.405 -15.468 -19.044 1.00 65.38 194 GLU A C 1
ATOM 1521 O O . GLU A 1 194 ? 14.499 -16.026 -19.654 1.00 65.38 194 GLU A O 1
ATOM 1526 N N . VAL A 1 195 ? 16.023 -14.381 -19.499 1.00 71.12 195 VAL A N 1
ATOM 1527 C CA . VAL A 1 195 ? 15.759 -13.796 -20.814 1.00 71.12 195 VAL A CA 1
ATOM 1528 C C . VAL A 1 195 ? 16.938 -14.109 -21.727 1.00 71.12 195 VAL A C 1
ATOM 1530 O O . VAL A 1 195 ? 18.081 -13.793 -21.394 1.00 71.12 195 VAL A O 1
ATOM 1533 N N . THR A 1 196 ? 16.658 -14.703 -22.880 1.00 75.94 196 THR A N 1
ATOM 1534 C CA . THR A 1 196 ? 17.633 -15.025 -23.921 1.00 75.94 196 THR A CA 1
ATOM 1535 C C . THR A 1 196 ? 17.394 -14.132 -25.131 1.00 75.94 196 THR A C 1
ATOM 1537 O O . THR A 1 196 ? 16.268 -13.993 -25.606 1.00 75.94 196 THR A O 1
ATOM 1540 N N . PHE A 1 197 ? 18.475 -13.533 -25.622 1.00 76.25 197 PHE A N 1
ATOM 1541 C CA . PHE A 1 197 ? 18.510 -12.765 -26.860 1.00 76.25 197 PHE A CA 1
ATOM 1542 C C . PHE A 1 197 ? 19.338 -13.564 -27.861 1.00 76.25 197 PHE A C 1
ATOM 1544 O O . PHE A 1 197 ? 20.527 -13.780 -27.628 1.00 76.25 197 PHE A O 1
ATOM 1551 N N . ASP A 1 198 ? 18.710 -14.018 -28.938 1.00 74.94 198 ASP A N 1
ATOM 1552 C CA . ASP A 1 198 ? 19.362 -14.774 -30.005 1.00 74.94 198 ASP A CA 1
ATOM 1553 C C . ASP A 1 198 ? 19.308 -13.971 -31.306 1.00 74.94 198 ASP A C 1
ATOM 1555 O O . ASP A 1 198 ? 18.271 -13.398 -31.638 1.00 74.94 198 ASP A O 1
ATOM 1559 N N . ILE A 1 199 ? 20.426 -13.891 -32.021 1.00 77.31 199 ILE A N 1
ATOM 1560 C CA . ILE A 1 199 ? 20.525 -13.202 -33.308 1.00 77.31 199 ILE A CA 1
ATOM 1561 C C . ILE A 1 199 ? 20.969 -14.237 -34.329 1.00 77.31 199 ILE A C 1
ATOM 1563 O O . ILE A 1 199 ? 22.089 -14.748 -34.262 1.00 77.31 199 ILE A O 1
ATOM 1567 N N . ASP A 1 200 ? 20.095 -14.529 -35.287 1.00 79.00 200 ASP A N 1
ATOM 1568 C CA . ASP A 1 200 ? 20.403 -15.495 -36.333 1.00 79.00 200 ASP A CA 1
ATOM 1569 C C . ASP A 1 200 ? 21.338 -14.910 -37.412 1.00 79.00 200 ASP A C 1
ATOM 1571 O O . ASP A 1 200 ? 21.645 -13.714 -37.456 1.00 79.00 200 ASP A O 1
ATOM 1575 N N . SER A 1 201 ? 21.781 -15.757 -38.344 1.00 75.75 201 SER A N 1
ATOM 1576 C CA . SER A 1 201 ? 22.633 -15.340 -39.467 1.00 75.75 201 SER A CA 1
ATOM 1577 C C . SER A 1 201 ? 21.981 -14.321 -40.412 1.00 75.75 201 SER A C 1
ATOM 1579 O O . SER A 1 201 ? 22.669 -13.760 -41.263 1.00 75.75 201 SER A O 1
ATOM 1581 N N . ASN A 1 202 ? 20.670 -14.098 -40.296 1.00 73.69 202 ASN A N 1
ATOM 1582 C CA . ASN A 1 202 ? 19.913 -13.134 -41.089 1.00 73.69 202 ASN A CA 1
ATOM 1583 C C . ASN A 1 202 ? 19.767 -11.782 -40.369 1.00 73.69 202 ASN A C 1
ATOM 1585 O O . ASN A 1 202 ? 19.160 -10.865 -40.923 1.00 73.69 202 ASN A O 1
ATOM 1589 N N . GLY A 1 203 ? 20.313 -11.646 -39.156 1.00 66.56 203 GLY A N 1
ATOM 1590 C CA . GLY A 1 203 ? 20.187 -10.441 -38.340 1.00 66.56 203 GLY A CA 1
ATOM 1591 C C . GLY A 1 203 ? 18.817 -10.302 -37.674 1.00 66.56 203 GLY A C 1
ATOM 1592 O O . GLY A 1 203 ? 18.439 -9.195 -37.290 1.00 66.56 203 GLY A O 1
ATOM 1593 N N . ILE A 1 204 ? 18.054 -11.391 -37.551 1.00 74.00 204 ILE A N 1
ATOM 1594 C CA . ILE A 1 204 ? 16.763 -11.393 -36.861 1.00 74.00 204 ILE A CA 1
ATOM 1595 C C . ILE A 1 204 ? 17.007 -11.644 -35.375 1.00 74.00 204 ILE A C 1
ATOM 1597 O O . ILE A 1 204 ? 17.544 -12.682 -34.991 1.00 74.00 204 ILE A O 1
ATOM 1601 N N . LEU A 1 205 ? 16.571 -10.696 -34.543 1.00 72.19 205 LEU A N 1
ATOM 1602 C CA . LEU A 1 205 ? 16.599 -10.821 -33.090 1.00 72.19 205 LEU A CA 1
ATOM 1603 C C . LEU A 1 205 ? 15.372 -11.608 -32.603 1.00 72.19 205 LEU A C 1
ATOM 1605 O O . LEU A 1 205 ? 14.227 -11.174 -32.746 1.00 72.19 205 LEU A O 1
ATOM 1609 N N . SER A 1 206 ? 15.617 -12.744 -31.965 1.00 71.94 206 SER A N 1
ATOM 1610 C CA . SER A 1 206 ? 14.625 -13.511 -31.217 1.00 71.94 206 SER A CA 1
ATOM 1611 C C . SER A 1 206 ? 14.820 -13.282 -29.724 1.00 71.94 206 SER A C 1
ATOM 1613 O O . SER A 1 206 ? 15.933 -13.400 -29.213 1.00 71.94 206 SER A O 1
ATOM 1615 N N . VAL A 1 207 ? 13.738 -12.950 -29.019 1.00 72.88 207 VAL A N 1
ATOM 1616 C CA . VAL A 1 207 ? 13.761 -12.755 -27.567 1.00 72.88 207 VAL A CA 1
ATOM 1617 C C . VAL A 1 207 ? 12.838 -13.774 -26.918 1.00 72.88 207 VAL A C 1
ATOM 1619 O O . VAL A 1 207 ? 11.637 -13.814 -27.192 1.00 72.88 207 VAL A O 1
ATOM 1622 N N . SER A 1 208 ? 13.391 -14.599 -26.039 1.00 73.88 208 SER A N 1
ATOM 1623 C CA . SER A 1 208 ? 12.633 -15.559 -25.238 1.00 73.88 208 SER A CA 1
ATOM 1624 C C . SER A 1 208 ? 12.833 -15.287 -23.758 1.00 73.88 208 SER A C 1
ATOM 1626 O O . SER A 1 208 ? 13.916 -14.905 -23.327 1.00 73.88 208 SER A O 1
ATOM 1628 N N . ALA A 1 209 ? 11.785 -15.483 -22.968 1.00 69.69 209 ALA A N 1
ATOM 1629 C CA . ALA A 1 209 ? 11.856 -15.486 -21.519 1.00 69.69 209 ALA A CA 1
ATOM 1630 C C . ALA A 1 209 ? 11.334 -16.819 -20.989 1.00 69.69 209 ALA A C 1
ATOM 1632 O O . ALA A 1 209 ? 10.266 -17.279 -21.395 1.00 69.69 209 ALA A O 1
ATOM 1633 N N . VAL A 1 210 ? 12.077 -17.418 -20.067 1.00 73.38 210 VAL A N 1
ATOM 1634 C CA . VAL A 1 210 ? 11.716 -18.665 -19.396 1.00 73.38 210 VAL A CA 1
ATOM 1635 C C . VAL A 1 210 ? 11.660 -18.408 -17.902 1.00 73.38 210 VAL A C 1
ATOM 1637 O O . VAL A 1 210 ? 12.611 -17.892 -17.311 1.00 73.38 210 VAL A O 1
ATOM 1640 N N . ASP A 1 211 ? 10.547 -18.769 -17.274 1.00 71.25 211 ASP A N 1
ATOM 1641 C CA . ASP A 1 211 ? 10.486 -18.846 -15.820 1.00 71.25 211 ASP A CA 1
ATOM 1642 C C . ASP A 1 211 ? 11.120 -20.163 -15.356 1.00 71.25 211 ASP A C 1
ATOM 1644 O O . ASP A 1 211 ? 10.513 -21.227 -15.464 1.00 71.25 211 ASP A O 1
ATOM 1648 N N . LYS A 1 212 ? 12.333 -20.103 -14.797 1.00 69.25 212 LYS A N 1
ATOM 1649 C CA . LYS A 1 212 ? 13.067 -21.282 -14.301 1.00 69.25 212 LYS A CA 1
ATOM 1650 C C . LYS A 1 212 ? 12.354 -22.019 -13.172 1.00 69.25 212 LYS A C 1
ATOM 1652 O O . LYS A 1 212 ? 12.704 -23.158 -12.882 1.00 69.25 212 LYS A O 1
ATOM 1657 N N . SER A 1 213 ? 11.395 -21.382 -12.503 1.00 62.56 213 SER A N 1
ATOM 1658 C CA . SER A 1 213 ? 10.640 -22.022 -11.426 1.00 62.56 213 SER A CA 1
ATOM 1659 C C . SER A 1 213 ? 9.473 -22.870 -11.934 1.00 62.56 213 SER A C 1
ATOM 1661 O O . SER A 1 213 ? 9.073 -23.816 -11.256 1.00 62.56 213 SER A O 1
ATOM 1663 N N . THR A 1 214 ? 8.945 -22.556 -13.120 1.00 65.19 214 THR A N 1
ATOM 1664 C CA . THR A 1 214 ? 7.771 -23.228 -13.698 1.00 65.19 214 THR A CA 1
ATOM 1665 C C . THR A 1 214 ? 8.023 -23.873 -15.058 1.00 65.19 214 THR A C 1
ATOM 1667 O O . THR A 1 214 ? 7.123 -24.528 -15.576 1.00 65.19 214 THR A O 1
ATOM 1670 N N . GLU A 1 215 ? 9.215 -23.680 -15.633 1.00 64.81 215 GLU A N 1
ATOM 1671 C CA . GLU A 1 215 ? 9.595 -24.060 -17.006 1.00 64.81 215 GLU A CA 1
ATOM 1672 C C . GLU A 1 215 ? 8.643 -23.507 -18.079 1.00 64.81 215 GLU A C 1
ATOM 1674 O O . GLU A 1 215 ? 8.609 -23.972 -19.217 1.00 64.81 215 GLU A O 1
ATOM 1679 N N . LYS A 1 216 ? 7.847 -22.491 -17.732 1.00 63.66 216 LYS A N 1
ATOM 1680 C CA . LYS A 1 216 ? 6.923 -21.864 -18.665 1.00 63.66 216 LYS A CA 1
ATOM 1681 C C . LYS A 1 216 ? 7.681 -20.849 -19.513 1.00 63.66 216 LYS A C 1
ATOM 1683 O O . LYS A 1 216 ? 8.269 -19.901 -18.989 1.00 63.66 216 LYS A O 1
ATOM 1688 N N . GLU A 1 217 ? 7.626 -21.041 -20.825 1.00 62.28 217 GLU A N 1
ATOM 1689 C CA . GLU A 1 217 ? 8.284 -20.173 -21.798 1.00 62.28 217 GLU A CA 1
ATOM 1690 C C . GLU A 1 217 ? 7.309 -19.139 -22.375 1.00 62.28 217 GLU A C 1
ATOM 1692 O O . GLU A 1 217 ? 6.115 -19.389 -22.562 1.00 62.28 217 GLU A O 1
ATOM 1697 N N . SER A 1 218 ? 7.816 -17.943 -22.649 1.00 59.03 218 SER A N 1
ATOM 1698 C CA . SER A 1 218 ? 7.146 -16.904 -23.428 1.00 59.03 218 SER A CA 1
ATOM 1699 C C . SER A 1 218 ? 8.155 -16.317 -24.402 1.00 59.03 218 SER A C 1
ATOM 1701 O O . SER A 1 218 ? 9.185 -15.784 -23.993 1.00 59.03 218 SER A O 1
ATOM 1703 N N . ASN A 1 219 ? 7.882 -16.426 -25.696 1.00 58.91 219 ASN A N 1
ATOM 1704 C CA . ASN A 1 219 ? 8.783 -15.990 -26.754 1.00 58.91 219 ASN A CA 1
ATOM 1705 C C . ASN A 1 219 ? 8.113 -14.958 -27.663 1.00 58.91 219 ASN A C 1
ATOM 1707 O O . ASN A 1 219 ? 6.933 -15.063 -27.992 1.00 58.91 219 ASN A O 1
ATOM 1711 N N . ILE A 1 220 ? 8.892 -13.968 -28.089 1.00 54.75 220 ILE A N 1
ATOM 1712 C CA . ILE A 1 220 ? 8.523 -13.019 -29.136 1.00 54.75 220 ILE A CA 1
ATOM 1713 C C . ILE A 1 220 ? 9.654 -13.023 -30.163 1.00 54.75 220 ILE A C 1
ATOM 1715 O O . ILE A 1 220 ? 10.818 -12.780 -29.846 1.00 54.75 220 ILE A O 1
ATOM 1719 N N . THR A 1 221 ? 9.308 -13.293 -31.418 1.00 54.88 221 THR A N 1
ATOM 1720 C CA . THR A 1 221 ? 10.235 -13.160 -32.543 1.00 54.88 221 THR A CA 1
ATOM 1721 C C . THR A 1 221 ? 10.073 -11.769 -33.134 1.00 54.88 221 THR A C 1
ATOM 1723 O O . THR A 1 221 ? 9.032 -11.455 -33.714 1.00 54.88 221 THR A O 1
ATOM 1726 N N . ILE A 1 222 ? 11.098 -10.929 -32.996 1.00 58.16 222 ILE A N 1
ATOM 1727 C CA . ILE A 1 222 ? 11.069 -9.567 -33.526 1.00 58.16 222 ILE A CA 1
ATOM 1728 C C . ILE A 1 222 ? 11.586 -9.632 -34.953 1.00 58.16 222 ILE A C 1
ATOM 1730 O O . ILE A 1 222 ? 12.785 -9.679 -35.218 1.00 58.16 222 ILE A O 1
ATOM 1734 N N . THR A 1 223 ? 10.653 -9.653 -35.900 1.00 49.50 223 THR A N 1
ATOM 1735 C CA . THR A 1 223 ? 11.006 -9.636 -37.319 1.00 49.50 223 THR A CA 1
ATOM 1736 C C . THR A 1 223 ? 11.156 -8.179 -37.732 1.00 49.50 223 THR A C 1
ATOM 1738 O O . THR A 1 223 ? 10.162 -7.484 -37.944 1.00 49.50 223 THR A O 1
ATOM 1741 N N . ASN A 1 224 ? 12.385 -7.672 -37.819 1.00 46.81 224 ASN A N 1
ATOM 1742 C CA . ASN A 1 224 ? 12.598 -6.326 -38.338 1.00 46.81 224 ASN A CA 1
ATOM 1743 C C . ASN A 1 224 ? 12.303 -6.315 -39.852 1.00 46.81 224 ASN A C 1
ATOM 1745 O O . ASN A 1 224 ? 13.150 -6.661 -40.670 1.00 46.81 224 ASN A O 1
ATOM 1749 N N . VAL A 1 225 ? 11.086 -5.917 -40.243 1.00 43.47 225 VAL A N 1
ATOM 1750 C CA . VAL A 1 225 ? 10.708 -5.726 -41.661 1.00 43.47 225 VAL A CA 1
ATOM 1751 C C . VAL A 1 225 ? 11.231 -4.382 -42.209 1.00 43.47 225 VAL A C 1
ATOM 1753 O O . VAL A 1 225 ? 10.996 -4.036 -43.365 1.00 43.47 225 VAL A O 1
ATOM 1756 N N . LYS A 1 226 ? 11.995 -3.604 -41.431 1.00 46.03 226 LYS A N 1
ATOM 1757 C CA . LYS A 1 226 ? 12.703 -2.415 -41.921 1.00 46.03 226 LYS A CA 1
ATOM 1758 C C . LYS A 1 226 ? 14.185 -2.714 -42.125 1.00 46.03 226 LYS A C 1
ATOM 1760 O O . LYS A 1 226 ? 15.038 -2.313 -41.350 1.00 46.03 226 LYS A O 1
ATOM 1765 N N . ALA A 1 227 ? 14.434 -3.376 -43.253 1.00 39.38 227 ALA A N 1
ATOM 1766 C CA . ALA A 1 227 ? 15.618 -3.239 -44.097 1.00 39.38 227 ALA A CA 1
ATOM 1767 C C . ALA A 1 227 ? 16.954 -3.000 -43.366 1.00 39.38 227 ALA A C 1
ATOM 1769 O O . ALA A 1 227 ? 17.426 -1.866 -43.265 1.00 39.38 227 ALA A O 1
ATOM 1770 N N . ILE A 1 228 ? 17.655 -4.091 -43.047 1.00 40.22 228 ILE A N 1
ATOM 1771 C CA . ILE A 1 228 ? 19.120 -4.121 -42.858 1.00 40.22 228 ILE A CA 1
ATOM 1772 C C . ILE A 1 228 ? 19.812 -3.919 -44.230 1.00 40.22 228 ILE A C 1
ATOM 1774 O O . ILE A 1 228 ? 20.631 -4.707 -44.688 1.00 40.22 228 ILE A O 1
ATOM 1778 N N . GLY A 1 229 ? 19.414 -2.885 -44.974 1.00 40.38 229 GLY A N 1
ATOM 1779 C CA . GLY A 1 229 ? 19.796 -2.734 -46.372 1.00 40.38 229 GLY A CA 1
ATOM 1780 C C . GLY A 1 229 ? 19.228 -1.488 -47.032 1.00 40.38 229 GLY A C 1
ATOM 1781 O O . GLY A 1 229 ? 18.414 -1.612 -47.935 1.00 40.38 229 GLY A O 1
ATOM 1782 N N . ALA A 1 230 ? 19.645 -0.299 -46.583 1.00 37.19 230 ALA A N 1
ATOM 1783 C CA . ALA A 1 230 ? 19.856 0.881 -47.437 1.00 37.19 230 ALA A CA 1
ATOM 1784 C C . ALA A 1 230 ? 20.244 2.119 -46.605 1.00 37.19 230 ALA A C 1
ATOM 1786 O O . ALA A 1 230 ? 19.451 3.040 -46.418 1.00 37.19 230 ALA A O 1
ATOM 1787 N N . ARG A 1 231 ? 21.512 2.220 -46.205 1.00 31.73 231 ARG A N 1
ATOM 1788 C CA . ARG A 1 231 ? 22.198 3.518 -46.243 1.00 31.73 231 ARG A CA 1
ATOM 1789 C C . ARG A 1 231 ? 23.418 3.367 -47.144 1.00 31.73 231 ARG A C 1
ATOM 1791 O O . ARG A 1 231 ? 24.459 2.865 -46.747 1.00 31.73 231 ARG A O 1
ATOM 1798 N N . ARG A 1 232 ? 23.180 3.704 -48.416 1.00 34.34 232 ARG A N 1
ATOM 1799 C CA . ARG A 1 232 ? 24.186 4.011 -49.437 1.00 34.34 232 ARG A CA 1
ATOM 1800 C C . ARG A 1 232 ? 25.175 5.044 -48.871 1.00 34.34 232 ARG A C 1
ATOM 1802 O O . ARG A 1 232 ? 24.709 5.981 -48.231 1.00 34.34 232 ARG A O 1
ATOM 1809 N N . ILE A 1 233 ? 26.464 4.797 -49.142 1.00 37.31 233 ILE A N 1
ATOM 1810 C CA . ILE A 1 233 ? 27.567 5.748 -49.423 1.00 37.31 233 ILE A CA 1
ATOM 1811 C C . ILE A 1 233 ? 27.324 7.211 -49.056 1.00 37.31 233 ILE A C 1
ATOM 1813 O O . ILE A 1 233 ? 26.411 7.816 -49.661 1.00 37.31 233 ILE A O 1
#

Sequence (233 aa):
MNPTNTIFDAKHLIGCRFDDGVVQSDMKHWPFMVVNNTGRSKVQVKYKGETKTFYPEDVYSMVPTKMKEISEAYLGKTVTNSMVIVAEFNANLFRGTLDPVEKAPQNAKFDKSQIYCIILVGGSTCIPKMQKLLQDFFNGKELNKSINPDEAVAYGVAFQIYEGEHAMTKDNSPLDKFECTGIPLTPHGVPQIEVTFDIDSNGILSVSAVDKSTEKESNITITNVKAIGARRI